Protein AF-A0A973AU97-F1 (afdb_monomer)

pLDDT: mean 89.9, std 16.76, range [34.09, 98.81]

Foldseek 3Di:
DDDDDDDDDDDDPDDDPDDPDPDDCQQVFQWWFWQFDPRDIGGPVVPQDDLQPGFWGFKAKFWAFLCQFDCVQQNPVVSVDQLSSCVRAVCQLQVLDPQSVQWWWKDQVGHIMTMAGAPDIDGADRPCSVVQQLLSLLLNLLALGDNPARRRRHIGGDAQTWNSNDVVTDGMHTPDHGDHDYPVSSVVSSVCSVFALLQSLCCSGAVGQKHPPDSPPNHAMWGDDDRQWIAGPPPGIDGSSVSSCNGGDPVSVVVVVVVPPD

Sequence (262 aa):
MPGAAETRGGGDQRLQVGNVETGGQRGANDERESLVNDRRRGTKYEITPKVDEVASIHAFMNDFDCKALDPSVVGKACVESAEAFYTQHVRLWLDRDPVLAKSEVRDTGGGLHTILRLDEPILVAAGEARIWDDIARGICNALPGDPNLNGLIALTRPVGAMNTKYDPPREVRLLRPGEPVTRAEILDLSRQVAEQPARLWMRLFFGGERAEPCPFCGGESLGVAGYWQVRCYKCGRVNAASLVYRFYSPQFLDECKEGRHG

Mean predicted aligned error: 6.71 Å

Radius of gyration: 21.83 Å; Cα contacts (8 Å, |Δi|>4): 485; chains: 1; bounding box: 51×82×49 Å

Solvent-accessible surface area (backbone atoms only — not comparable to full-atom values): 14468 Å² total; per-residue (Å²): 138,84,84,84,86,85,85,86,84,80,85,82,82,75,79,77,80,74,80,79,70,79,84,65,68,68,50,67,78,27,54,26,29,34,32,32,61,88,45,47,70,38,34,64,87,80,53,61,67,56,66,90,68,45,48,26,39,40,44,48,64,32,46,31,52,24,79,42,39,19,43,92,66,69,32,60,63,23,48,76,28,41,67,49,30,34,71,77,45,51,51,58,32,24,67,58,34,87,67,51,50,25,27,21,29,30,34,52,65,62,14,37,38,40,33,44,36,40,71,62,63,48,72,44,55,94,89,38,38,64,62,49,26,53,44,33,42,39,52,25,63,67,50,79,30,49,88,80,56,60,40,60,64,42,68,46,65,47,74,72,36,55,33,43,84,42,90,75,58,27,58,18,41,78,77,36,83,54,41,71,39,52,72,65,55,54,52,48,54,28,43,38,49,68,71,31,36,17,50,49,48,30,22,32,76,58,73,32,58,53,34,78,51,15,94,85,77,71,48,55,48,26,29,61,68,50,52,60,24,27,36,24,86,76,80,38,79,42,58,31,67,54,73,44,53,59,46,39,23,72,68,48,56,50,56,62,58,65,66,74,78,117

Structure (mmCIF, N/CA/C/O backbone):
data_AF-A0A973AU97-F1
#
_entry.id   AF-A0A973AU97-F1
#
loop_
_atom_site.group_PDB
_atom_site.id
_atom_site.type_symbol
_atom_site.label_atom_id
_atom_site.label_alt_id
_atom_site.label_comp_id
_atom_site.label_asym_id
_atom_site.label_entity_id
_atom_site.label_seq_id
_atom_site.pdbx_PDB_ins_code
_atom_site.Cartn_x
_atom_site.Cartn_y
_atom_site.Cartn_z
_atom_site.occupancy
_atom_site.B_iso_or_equiv
_atom_site.auth_seq_id
_atom_site.auth_comp_id
_atom_site.auth_asym_id
_atom_site.auth_atom_id
_atom_site.pdbx_PDB_model_num
ATOM 1 N N . MET A 1 1 ? -18.515 67.487 -13.398 1.00 45.69 1 MET A N 1
ATOM 2 C CA . MET A 1 1 ? -18.163 66.711 -12.190 1.00 45.69 1 MET A CA 1
ATOM 3 C C . MET A 1 1 ? -17.459 65.432 -12.636 1.00 45.69 1 MET A C 1
ATOM 5 O O . MET A 1 1 ? -18.148 64.470 -12.948 1.00 45.69 1 MET A O 1
ATOM 9 N N . PRO A 1 2 ? -16.124 65.435 -12.786 1.00 46.41 2 PRO A N 1
ATOM 10 C CA . PRO A 1 2 ? -15.352 64.231 -13.070 1.00 46.41 2 PRO A CA 1
ATOM 11 C C . PRO A 1 2 ? -14.887 63.593 -11.750 1.00 46.41 2 PRO A C 1
ATOM 13 O O . PRO A 1 2 ? -14.271 64.261 -10.923 1.00 46.41 2 PRO A O 1
ATOM 16 N N . GLY A 1 3 ? -15.223 62.320 -11.540 1.00 44.78 3 GLY A N 1
ATOM 17 C CA . GLY A 1 3 ? -14.754 61.523 -10.405 1.00 44.78 3 GLY A CA 1
ATOM 18 C C . GLY A 1 3 ? -13.460 60.798 -10.764 1.00 44.78 3 GLY A C 1
ATOM 19 O O . GLY A 1 3 ? -13.419 60.069 -11.752 1.00 44.78 3 GLY A O 1
ATOM 20 N N . ALA A 1 4 ? -12.412 61.040 -9.980 1.00 49.28 4 ALA A N 1
ATOM 21 C CA . ALA A 1 4 ? -11.101 60.422 -10.113 1.00 49.28 4 ALA A CA 1
ATOM 22 C C . ALA A 1 4 ? -11.107 58.970 -9.607 1.00 49.28 4 ALA A C 1
ATOM 24 O O . ALA A 1 4 ? -11.725 58.657 -8.590 1.00 49.28 4 ALA A O 1
ATOM 25 N N . ALA A 1 5 ? -10.392 58.102 -10.322 1.00 52.62 5 ALA A N 1
ATOM 26 C CA . ALA A 1 5 ? -10.096 56.732 -9.930 1.00 52.62 5 ALA A CA 1
ATOM 27 C C . ALA A 1 5 ? -8.786 56.698 -9.124 1.00 52.62 5 ALA A C 1
ATOM 29 O O . ALA A 1 5 ? -7.753 57.151 -9.614 1.00 52.62 5 ALA A O 1
ATOM 30 N N . GLU A 1 6 ? -8.821 56.142 -7.912 1.00 53.12 6 GLU A N 1
ATOM 31 C CA . GLU A 1 6 ? -7.624 55.829 -7.126 1.00 53.12 6 GLU A CA 1
ATOM 32 C C . GLU A 1 6 ? -7.292 54.337 -7.242 1.00 53.12 6 GLU A C 1
ATOM 34 O O . GLU A 1 6 ? -8.013 53.466 -6.756 1.00 53.12 6 GLU A O 1
ATOM 39 N N . THR A 1 7 ? -6.161 54.044 -7.878 1.00 52.03 7 THR A N 1
ATOM 40 C CA . THR A 1 7 ? -5.498 52.738 -7.884 1.00 52.03 7 THR A CA 1
ATOM 41 C C . THR A 1 7 ? -4.608 52.598 -6.649 1.00 52.03 7 THR A C 1
ATOM 43 O O . THR A 1 7 ? -3.663 53.369 -6.483 1.00 52.03 7 THR A O 1
ATOM 46 N N . ARG A 1 8 ? -4.852 51.585 -5.809 1.00 47.56 8 ARG A N 1
ATOM 47 C CA . ARG A 1 8 ? -3.928 51.161 -4.743 1.00 47.56 8 ARG A CA 1
ATOM 48 C C . ARG A 1 8 ? -3.248 49.854 -5.143 1.00 47.56 8 ARG A C 1
ATOM 50 O O . ARG A 1 8 ? -3.852 48.792 -5.059 1.00 47.56 8 ARG A O 1
ATOM 57 N N . GLY A 1 9 ? -1.992 49.954 -5.573 1.00 41.91 9 GLY A N 1
ATOM 58 C CA . GLY A 1 9 ? -1.069 48.830 -5.717 1.00 41.91 9 GLY A CA 1
ATOM 59 C C . GLY A 1 9 ? 0.006 48.922 -4.639 1.00 41.91 9 GLY A C 1
ATOM 60 O O . GLY A 1 9 ? 0.862 49.797 -4.704 1.00 41.91 9 GLY A O 1
ATOM 61 N N . GLY A 1 10 ? -0.060 48.046 -3.638 1.00 36.47 10 GLY A N 1
ATOM 62 C CA . GLY A 1 10 ? 0.984 47.860 -2.631 1.00 36.47 10 GLY A CA 1
ATOM 63 C C . GLY A 1 10 ? 1.478 46.422 -2.703 1.00 36.47 10 GLY A C 1
ATOM 64 O O . GLY A 1 10 ? 0.838 45.530 -2.157 1.00 36.47 10 GLY A O 1
ATOM 65 N N . GLY A 1 11 ? 2.565 46.197 -3.442 1.00 35.81 11 GLY A N 1
ATOM 66 C CA . GLY A 1 11 ? 3.242 44.905 -3.520 1.00 35.81 11 GLY A CA 1
ATOM 67 C C . GLY A 1 11 ? 4.154 44.715 -2.313 1.00 35.81 11 GLY A C 1
ATOM 68 O O . GLY A 1 11 ? 5.188 45.370 -2.215 1.00 35.81 11 GLY A O 1
ATOM 69 N N . ASP A 1 12 ? 3.760 43.826 -1.406 1.00 40.75 12 ASP A N 1
ATOM 70 C CA . ASP A 1 12 ? 4.567 43.387 -0.269 1.00 40.75 12 ASP A CA 1
ATOM 71 C C . ASP A 1 12 ? 5.559 42.312 -0.753 1.00 40.75 12 ASP A C 1
ATOM 73 O O . ASP A 1 12 ? 5.227 41.131 -0.878 1.00 40.75 12 ASP A O 1
ATOM 77 N N . GLN A 1 13 ? 6.773 42.733 -1.126 1.00 42.4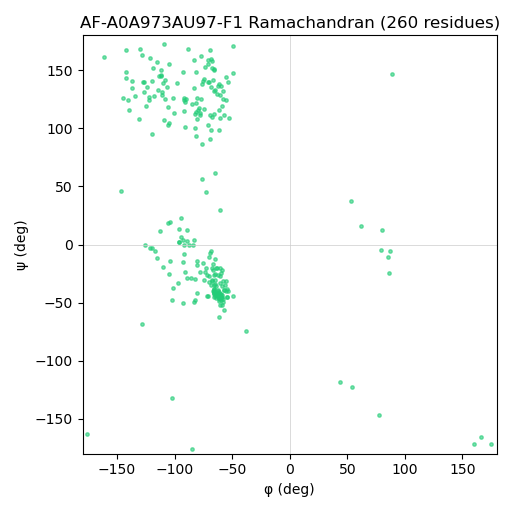7 13 GLN A N 1
ATOM 78 C CA . GLN A 1 13 ? 7.872 41.824 -1.464 1.00 42.47 13 GLN A CA 1
ATOM 79 C C . GLN A 1 13 ? 8.464 41.242 -0.177 1.00 42.47 13 GLN A C 1
ATOM 81 O O . GLN A 1 13 ? 9.455 41.736 0.361 1.00 42.47 13 GLN A O 1
ATOM 86 N N . ARG A 1 14 ? 7.872 40.148 0.308 1.00 41.72 14 ARG A N 1
ATOM 87 C CA . ARG A 1 14 ? 8.531 39.289 1.293 1.00 41.72 14 ARG A CA 1
ATOM 88 C C . ARG A 1 14 ? 9.702 38.564 0.637 1.00 41.72 14 ARG A C 1
ATOM 90 O O . ARG A 1 14 ? 9.519 37.677 -0.192 1.00 41.72 14 ARG A O 1
ATOM 97 N N . LEU A 1 15 ? 10.905 38.948 1.055 1.00 37.75 15 LEU A N 1
ATOM 98 C CA . LEU A 1 15 ? 12.154 38.231 0.825 1.00 37.75 15 LEU A CA 1
ATOM 99 C C . LEU A 1 15 ? 12.000 36.774 1.288 1.00 37.75 15 LEU A C 1
ATOM 101 O O . LEU A 1 15 ? 11.916 36.499 2.485 1.00 37.75 15 LEU A O 1
ATOM 105 N N . GLN A 1 16 ? 11.955 35.840 0.334 1.00 38.34 16 GLN A N 1
ATOM 106 C CA . GLN A 1 16 ? 12.119 34.419 0.617 1.00 38.34 16 GLN A CA 1
ATOM 107 C C . GLN A 1 16 ? 13.559 34.197 1.078 1.00 38.34 16 GLN A C 1
ATOM 109 O O . GLN A 1 16 ? 14.509 34.312 0.303 1.00 38.34 16 GLN A O 1
ATOM 114 N N . VAL A 1 17 ? 13.715 33.903 2.365 1.00 38.94 17 VAL A N 1
ATOM 115 C CA . VAL A 1 17 ? 14.970 33.418 2.932 1.00 38.94 17 VAL A CA 1
ATOM 116 C C . VAL A 1 17 ? 15.178 32.014 2.372 1.00 38.94 17 VAL A C 1
ATOM 118 O O . VAL A 1 17 ? 14.553 31.056 2.821 1.00 38.94 17 VAL A O 1
ATOM 121 N N . GLY A 1 18 ? 15.996 31.910 1.327 1.00 37.12 18 GLY A N 1
ATOM 122 C CA . GLY A 1 18 ? 16.410 30.632 0.769 1.00 37.12 18 GLY A CA 1
ATOM 123 C C . GLY A 1 18 ? 17.179 29.845 1.822 1.00 37.12 18 GLY A C 1
ATOM 124 O O . GLY A 1 18 ? 18.250 30.268 2.258 1.00 37.12 18 GLY A O 1
ATOM 125 N N . ASN A 1 19 ? 16.633 28.701 2.232 1.00 40.41 19 ASN A N 1
ATOM 126 C CA . ASN A 1 19 ? 17.406 27.687 2.929 1.00 40.41 19 ASN A CA 1
ATOM 127 C C . ASN A 1 19 ? 18.521 27.238 1.982 1.00 40.41 19 ASN A C 1
ATOM 129 O O . ASN A 1 19 ? 18.269 26.591 0.969 1.00 40.41 19 ASN A O 1
ATOM 133 N N . VAL A 1 20 ? 19.756 27.620 2.300 1.00 40.00 20 VAL A N 1
ATOM 134 C CA . VAL A 1 20 ? 20.950 27.069 1.667 1.00 40.00 20 VAL A CA 1
ATOM 135 C C . VAL A 1 20 ? 21.060 25.629 2.155 1.00 40.00 20 VAL A C 1
ATOM 137 O O . VAL A 1 20 ? 21.617 25.361 3.218 1.00 40.00 20 VAL A O 1
ATOM 140 N N . GLU A 1 21 ? 20.458 24.705 1.408 1.00 44.31 21 GLU A N 1
ATOM 141 C CA . GLU A 1 21 ? 20.723 23.280 1.553 1.00 44.31 21 GLU A CA 1
ATOM 142 C C . GLU A 1 21 ? 22.227 23.083 1.355 1.00 44.31 21 GLU A C 1
ATOM 144 O O . GLU A 1 21 ? 22.777 23.307 0.275 1.00 44.31 21 GLU A O 1
ATOM 149 N N . THR A 1 22 ? 22.928 22.718 2.424 1.00 47.09 22 THR A N 1
ATOM 150 C CA . THR A 1 22 ? 24.305 22.253 2.340 1.00 47.09 22 THR A CA 1
ATOM 151 C C . THR A 1 22 ? 24.291 20.987 1.487 1.00 47.09 22 THR A C 1
ATOM 153 O O . THR A 1 22 ? 23.908 19.918 1.954 1.00 47.09 22 THR A O 1
ATOM 156 N N . GLY A 1 23 ? 24.630 21.151 0.202 1.00 45.09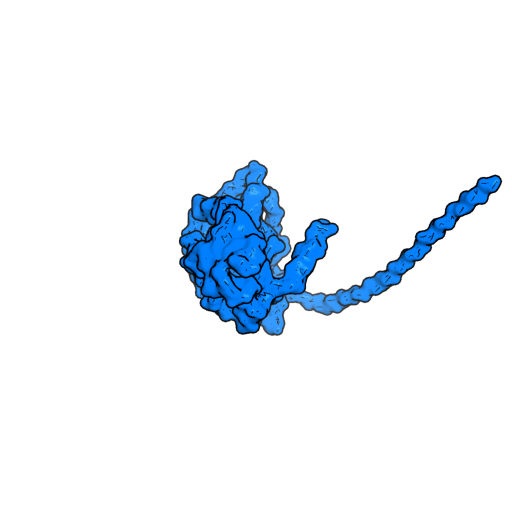 23 GLY A N 1
ATOM 157 C CA . GLY A 1 23 ? 24.508 20.179 -0.888 1.00 45.09 23 GLY A CA 1
ATOM 158 C C . GLY A 1 23 ? 25.377 18.931 -0.737 1.00 45.09 23 GLY A C 1
ATOM 159 O O . GLY A 1 23 ? 26.240 18.651 -1.565 1.00 45.09 23 GLY A O 1
ATOM 160 N N . GLY A 1 24 ? 25.150 18.167 0.326 1.00 49.84 24 GLY A N 1
ATOM 161 C CA . GLY A 1 24 ? 25.549 16.776 0.408 1.00 49.84 24 GLY A CA 1
ATOM 162 C C . GLY A 1 24 ? 24.664 15.951 -0.520 1.00 49.84 24 GLY A C 1
ATOM 163 O O . GLY A 1 24 ? 23.457 16.160 -0.585 1.00 49.84 24 GLY A O 1
ATOM 164 N N . GLN A 1 25 ? 25.273 14.991 -1.209 1.00 62.19 25 GLN A N 1
ATOM 165 C CA . GLN A 1 25 ? 24.700 14.033 -2.166 1.00 62.19 25 GLN A CA 1
ATOM 166 C C . GLN A 1 25 ? 23.603 13.097 -1.587 1.00 62.19 25 GLN A C 1
ATOM 168 O O . GLN A 1 25 ? 23.474 11.951 -2.020 1.00 62.19 25 GLN A O 1
ATOM 173 N N . ARG A 1 26 ? 22.825 13.521 -0.580 1.00 63.53 26 ARG A N 1
ATOM 174 C CA . ARG A 1 26 ? 21.791 12.703 0.068 1.00 63.53 26 ARG A CA 1
ATOM 175 C C . ARG A 1 26 ? 20.769 12.252 -0.976 1.00 63.53 26 ARG A C 1
ATOM 177 O O . ARG A 1 26 ? 20.134 13.067 -1.636 1.00 63.53 26 ARG A O 1
ATOM 184 N N . GLY A 1 27 ? 20.638 10.937 -1.142 1.00 66.56 27 GLY A N 1
ATOM 185 C CA . GLY A 1 27 ? 19.757 10.325 -2.135 1.00 66.56 27 GLY A CA 1
ATOM 186 C C . GLY A 1 27 ? 20.291 10.285 -3.573 1.00 66.56 27 GLY A C 1
ATOM 187 O O . GLY A 1 27 ? 19.639 9.664 -4.409 1.00 66.56 27 GLY A O 1
ATOM 188 N N . ALA A 1 28 ? 21.452 10.877 -3.886 1.00 69.94 28 ALA A N 1
ATOM 189 C CA . ALA A 1 28 ? 22.016 10.840 -5.243 1.00 69.94 28 ALA A CA 1
ATOM 190 C C . ALA A 1 28 ? 22.469 9.426 -5.648 1.00 69.94 28 ALA A C 1
ATOM 192 O O . ALA A 1 28 ? 22.353 9.056 -6.810 1.00 69.94 28 ALA A O 1
ATOM 193 N N . ASN A 1 29 ? 22.901 8.624 -4.671 1.00 78.81 29 ASN A N 1
ATOM 194 C CA . ASN A 1 29 ? 23.349 7.242 -4.864 1.00 78.81 29 ASN A CA 1
ATOM 195 C C . ASN A 1 29 ? 22.316 6.213 -4.362 1.00 78.81 29 ASN A C 1
ATOM 197 O O . ASN A 1 29 ? 22.669 5.071 -4.081 1.00 78.81 29 ASN A O 1
ATOM 201 N N . ASP A 1 30 ? 21.047 6.612 -4.190 1.00 87.12 30 ASP A N 1
ATOM 202 C CA . ASP A 1 30 ? 19.991 5.688 -3.767 1.00 87.12 30 ASP A CA 1
ATOM 203 C C . ASP A 1 30 ? 19.655 4.727 -4.912 1.00 87.12 30 ASP A C 1
ATOM 205 O O . ASP A 1 30 ? 18.922 5.087 -5.838 1.00 87.12 30 ASP A O 1
ATOM 209 N N . GLU A 1 31 ? 20.143 3.492 -4.815 1.00 94.44 31 GLU A N 1
ATOM 210 C CA . GLU A 1 31 ? 19.761 2.420 -5.728 1.00 94.44 31 GLU A CA 1
ATOM 211 C C . GLU A 1 31 ? 18.261 2.111 -5.599 1.00 94.44 31 GLU A C 1
ATOM 213 O O . GLU A 1 31 ? 17.706 1.920 -4.508 1.00 94.44 31 GLU A O 1
ATOM 218 N N . ARG A 1 32 ? 17.592 2.076 -6.746 1.00 95.94 32 ARG A N 1
ATOM 219 C CA . ARG A 1 32 ? 16.176 1.772 -6.918 1.00 95.94 32 ARG A CA 1
ATOM 220 C C . ARG A 1 32 ? 16.002 0.577 -7.826 1.00 95.94 32 ARG A C 1
ATOM 222 O O . ARG A 1 32 ? 16.884 0.230 -8.597 1.00 95.94 32 ARG A O 1
ATOM 229 N N . GLU A 1 33 ? 14.829 -0.020 -7.737 1.00 96.44 33 GLU A N 1
ATOM 230 C CA . GLU A 1 33 ? 14.344 -1.070 -8.616 1.00 96.44 33 GLU A CA 1
ATOM 231 C C . GLU A 1 33 ? 13.028 -0.596 -9.236 1.00 96.44 33 GLU A C 1
ATOM 233 O O . GLU A 1 33 ? 12.104 -0.192 -8.520 1.00 96.44 33 GLU A O 1
ATOM 238 N N . SER A 1 34 ? 12.961 -0.639 -10.566 1.00 96.50 34 SER A N 1
ATOM 239 C CA . SER A 1 34 ? 11.730 -0.395 -11.309 1.00 96.50 34 SER A CA 1
ATOM 240 C C . SER A 1 34 ? 10.804 -1.606 -11.234 1.00 96.50 34 SER A C 1
ATOM 242 O O . SER A 1 34 ? 11.241 -2.754 -11.343 1.00 96.50 34 SER A O 1
ATOM 244 N N . LEU A 1 35 ? 9.509 -1.351 -11.049 1.00 96.69 35 LEU A N 1
ATOM 245 C CA . LEU A 1 35 ? 8.462 -2.379 -11.043 1.00 96.69 35 LEU A CA 1
ATOM 246 C C . LEU A 1 35 ? 7.791 -2.550 -12.417 1.00 96.69 35 LEU A C 1
ATOM 248 O O . LEU A 1 35 ? 6.840 -3.319 -12.552 1.00 96.69 35 LEU A O 1
ATOM 252 N N . VAL A 1 36 ? 8.312 -1.866 -13.436 1.00 96.56 36 VAL A N 1
ATOM 253 C CA . VAL A 1 36 ? 7.810 -1.853 -14.813 1.00 96.56 36 VAL A CA 1
ATOM 254 C C . VAL A 1 36 ? 8.933 -2.128 -15.816 1.00 96.56 36 VAL A C 1
ATOM 256 O O . VAL A 1 36 ? 10.119 -2.101 -15.467 1.00 96.56 36 VAL A O 1
ATOM 259 N N . ASN A 1 37 ? 8.557 -2.371 -17.070 1.00 95.50 37 ASN A N 1
ATOM 260 C CA . ASN A 1 37 ? 9.450 -2.582 -18.207 1.00 95.50 37 ASN A CA 1
ATOM 261 C C . ASN A 1 37 ? 10.472 -3.695 -17.933 1.00 95.50 37 ASN A C 1
ATOM 263 O O . ASN A 1 37 ? 10.110 -4.816 -17.619 1.00 95.50 37 ASN A O 1
ATOM 267 N N . ASP A 1 38 ? 11.764 -3.421 -18.028 1.00 94.06 38 ASP A N 1
ATOM 268 C CA . ASP A 1 38 ? 12.825 -4.412 -17.844 1.00 94.06 38 ASP A CA 1
ATOM 269 C C . ASP A 1 38 ? 13.302 -4.547 -16.388 1.00 94.06 38 ASP A C 1
ATOM 271 O O . ASP A 1 38 ? 14.313 -5.200 -16.127 1.00 94.06 38 ASP A O 1
ATOM 275 N N . ARG A 1 39 ? 12.570 -3.968 -15.421 1.00 95.38 39 ARG A N 1
ATOM 276 C CA . ARG A 1 39 ? 12.904 -3.985 -13.983 1.00 95.38 39 ARG A CA 1
ATOM 277 C C . ARG A 1 39 ? 14.325 -3.492 -13.695 1.00 95.38 39 ARG A C 1
ATOM 279 O O . ARG A 1 39 ? 15.018 -4.028 -12.826 1.00 95.38 39 ARG A O 1
ATOM 286 N N . ARG A 1 40 ? 14.770 -2.475 -14.441 1.00 95.19 40 ARG A N 1
ATOM 287 C CA . ARG A 1 40 ? 16.083 -1.846 -14.250 1.00 95.19 40 ARG A CA 1
ATOM 288 C C . ARG A 1 40 ? 16.336 -1.478 -12.797 1.00 95.19 40 ARG A C 1
ATOM 290 O O . ARG A 1 40 ? 15.423 -1.085 -12.065 1.00 95.19 40 ARG A O 1
ATOM 297 N N . ARG A 1 41 ? 17.612 -1.552 -12.428 1.00 96.38 41 ARG A N 1
ATOM 298 C CA . ARG A 1 41 ? 18.142 -0.991 -11.191 1.00 96.38 41 ARG A CA 1
ATOM 299 C C . ARG A 1 41 ? 19.092 0.150 -11.497 1.00 96.38 41 ARG A C 1
ATOM 301 O O . ARG A 1 41 ? 19.776 0.127 -12.515 1.00 96.38 41 ARG A O 1
ATOM 308 N N . GLY A 1 42 ? 19.085 1.150 -10.633 1.00 94.81 42 GLY A N 1
ATOM 309 C CA . GLY A 1 42 ? 19.850 2.379 -10.804 1.00 94.81 42 GLY A CA 1
ATOM 310 C C . GLY A 1 42 ? 19.278 3.488 -9.939 1.00 94.81 42 GLY A C 1
ATOM 311 O O . GLY A 1 42 ? 18.393 3.253 -9.115 1.00 94.81 42 GLY A O 1
ATOM 312 N N . THR A 1 43 ? 19.765 4.706 -10.107 1.00 93.44 43 THR A N 1
ATOM 313 C CA . THR A 1 43 ? 19.196 5.858 -9.406 1.00 93.44 43 THR A CA 1
ATOM 314 C C . THR A 1 43 ? 17.794 6.168 -9.932 1.00 93.44 43 THR A C 1
ATOM 316 O O . THR A 1 43 ? 17.432 5.815 -11.057 1.00 93.44 43 THR A O 1
ATOM 319 N N . LYS A 1 44 ? 16.989 6.891 -9.141 1.00 91.81 44 LYS A N 1
ATOM 320 C CA . LYS A 1 44 ? 15.640 7.325 -9.552 1.00 91.81 44 LYS A CA 1
ATOM 321 C C . LYS A 1 44 ? 15.641 7.983 -10.941 1.00 91.81 44 LYS A C 1
ATOM 323 O O . LYS A 1 44 ? 14.762 7.691 -11.746 1.00 91.81 44 LYS A O 1
ATOM 328 N N . TYR A 1 45 ? 16.602 8.860 -11.221 1.00 90.56 45 TYR A N 1
ATOM 329 C CA . TYR A 1 45 ? 16.637 9.640 -12.462 1.00 90.56 45 TYR A CA 1
ATOM 330 C C . TYR A 1 45 ? 16.999 8.808 -13.694 1.00 90.56 45 TYR A C 1
ATOM 332 O O . TYR A 1 45 ? 16.589 9.151 -14.796 1.00 90.56 45 TYR A O 1
ATOM 340 N N . GLU A 1 46 ? 17.732 7.711 -13.511 1.00 93.56 46 GLU A N 1
ATOM 341 C CA . GLU A 1 46 ? 18.167 6.845 -14.610 1.00 93.56 46 GLU A CA 1
ATOM 342 C C . GLU A 1 46 ? 17.085 5.856 -15.045 1.00 93.56 46 GLU A C 1
ATOM 344 O O . GLU A 1 46 ? 17.065 5.440 -16.203 1.00 93.56 46 GLU A O 1
ATOM 349 N N . ILE A 1 47 ? 16.207 5.451 -14.120 1.00 94.81 47 ILE A N 1
ATOM 350 C CA . ILE A 1 47 ? 15.315 4.304 -14.343 1.00 94.81 47 ILE A CA 1
ATOM 351 C C . ILE A 1 47 ? 13.823 4.635 -14.337 1.00 94.81 47 ILE A C 1
ATOM 353 O O . ILE A 1 47 ? 13.031 3.729 -14.580 1.00 94.81 47 ILE A O 1
ATOM 357 N N . THR A 1 48 ? 13.414 5.872 -14.031 1.00 93.81 48 THR A N 1
ATOM 358 C CA . THR A 1 48 ? 11.986 6.246 -14.031 1.00 93.81 48 THR A CA 1
ATOM 359 C C . THR A 1 48 ? 11.507 6.460 -15.471 1.00 93.81 48 THR A C 1
ATOM 361 O O . THR A 1 48 ? 11.927 7.445 -16.083 1.00 93.81 48 THR A O 1
ATOM 364 N N . PRO A 1 49 ? 10.627 5.606 -16.027 1.00 92.69 49 PRO A N 1
ATOM 365 C CA . PRO A 1 49 ? 10.006 5.889 -17.316 1.00 92.69 49 PRO A CA 1
ATOM 366 C C . PRO A 1 49 ? 8.895 6.933 -17.155 1.00 92.69 49 PRO A C 1
ATOM 368 O O . PRO A 1 49 ? 8.365 7.137 -16.057 1.00 92.69 49 PRO A O 1
ATOM 371 N N . LYS A 1 50 ? 8.474 7.561 -18.256 1.00 91.56 50 LYS A N 1
ATOM 372 C CA . LYS A 1 50 ? 7.175 8.251 -18.270 1.00 91.56 50 LYS A CA 1
ATOM 373 C C . LYS A 1 50 ? 6.045 7.223 -18.243 1.00 91.56 50 LYS A C 1
ATOM 375 O O . LYS A 1 50 ? 6.219 6.102 -18.710 1.00 91.56 50 LYS A O 1
ATOM 380 N N . VAL A 1 51 ? 4.866 7.617 -17.758 1.00 90.12 51 VAL A N 1
ATOM 381 C CA . VAL A 1 51 ? 3.682 6.734 -17.723 1.00 90.12 51 VAL A CA 1
ATOM 382 C C . VAL A 1 51 ? 3.368 6.167 -19.114 1.00 90.12 51 VAL A C 1
ATOM 384 O O . VAL A 1 51 ? 3.202 4.960 -19.250 1.00 90.12 51 VAL A O 1
ATOM 387 N N . ASP A 1 52 ? 3.394 7.000 -20.158 1.00 91.56 52 ASP A N 1
ATOM 388 C CA . ASP A 1 52 ? 3.121 6.577 -21.544 1.00 91.56 52 ASP A CA 1
ATOM 389 C C . ASP A 1 52 ? 4.224 5.689 -22.159 1.00 91.56 52 ASP A C 1
ATOM 391 O O . ASP A 1 52 ? 4.034 5.114 -23.228 1.00 91.56 52 ASP A O 1
ATOM 395 N N . GLU A 1 53 ? 5.380 5.569 -21.498 1.00 93.12 53 GLU A N 1
ATOM 396 C CA . GLU A 1 53 ? 6.503 4.708 -21.900 1.00 93.12 53 GLU A CA 1
ATOM 397 C C . GLU A 1 53 ? 6.481 3.349 -21.167 1.00 93.12 53 GLU A C 1
ATOM 399 O O . GLU A 1 53 ? 7.384 2.523 -21.341 1.00 93.12 53 GLU A O 1
ATOM 404 N N . VAL A 1 54 ? 5.474 3.096 -20.324 1.00 95.69 54 VAL A N 1
ATOM 405 C CA . VAL A 1 54 ? 5.303 1.802 -19.655 1.00 95.69 54 VAL A CA 1
ATOM 406 C C . VAL A 1 54 ? 4.702 0.791 -20.632 1.00 95.69 54 VAL A C 1
ATOM 408 O O . VAL A 1 54 ? 3.548 0.908 -21.033 1.00 95.69 54 VAL A O 1
ATOM 411 N N . ALA A 1 55 ? 5.489 -0.225 -20.982 1.00 97.19 55 ALA A N 1
ATOM 412 C CA . ALA A 1 55 ? 5.118 -1.316 -21.882 1.00 97.19 55 ALA A CA 1
ATOM 413 C C . ALA A 1 55 ? 4.831 -2.631 -21.139 1.00 97.19 55 ALA A C 1
ATOM 415 O O . ALA A 1 55 ? 4.085 -3.474 -21.640 1.00 97.19 55 ALA A O 1
ATOM 416 N N . SER A 1 56 ? 5.400 -2.821 -19.945 1.00 97.81 56 SER A N 1
ATOM 417 C CA . SER A 1 56 ? 5.094 -3.971 -19.091 1.00 97.81 56 SER A CA 1
ATOM 418 C C . SER A 1 56 ? 5.048 -3.609 -17.610 1.00 97.81 56 SER A C 1
ATOM 420 O O . SER A 1 56 ? 5.777 -2.737 -17.142 1.00 97.81 56 SER A O 1
ATOM 422 N N . ILE A 1 57 ? 4.206 -4.307 -16.853 1.00 98.00 57 ILE A N 1
ATOM 423 C CA . ILE A 1 57 ? 4.043 -4.142 -15.404 1.00 98.00 57 ILE A CA 1
ATOM 424 C C . ILE A 1 57 ? 4.426 -5.457 -14.748 1.00 98.00 57 ILE A C 1
ATOM 426 O O . ILE A 1 57 ? 3.905 -6.501 -15.128 1.00 98.00 57 ILE A O 1
ATOM 430 N N . HIS A 1 58 ? 5.319 -5.415 -13.763 1.00 98.25 58 HIS A N 1
ATOM 431 C CA . HIS A 1 58 ? 5.785 -6.605 -13.047 1.00 98.25 58 HIS A CA 1
ATOM 432 C C . HIS A 1 58 ? 5.286 -6.677 -11.605 1.00 98.25 58 HIS A C 1
ATOM 434 O O . HIS A 1 58 ? 5.334 -7.750 -11.000 1.00 98.25 58 HIS A O 1
ATOM 440 N N . ALA A 1 59 ? 4.862 -5.555 -11.026 1.00 97.88 59 ALA A N 1
ATOM 441 C CA . ALA A 1 59 ? 4.306 -5.528 -9.684 1.00 97.88 59 ALA A CA 1
ATOM 442 C C . ALA A 1 59 ? 3.483 -4.266 -9.418 1.00 97.88 59 ALA A C 1
ATOM 444 O O . ALA A 1 59 ? 3.674 -3.244 -10.073 1.00 97.88 59 ALA A O 1
ATOM 445 N N . PHE A 1 60 ? 2.645 -4.334 -8.386 1.00 97.56 60 PHE A N 1
ATOM 446 C CA . PHE A 1 60 ? 1.989 -3.182 -7.765 1.00 97.56 60 PHE A CA 1
ATOM 447 C C . PHE A 1 60 ? 2.540 -2.984 -6.355 1.00 97.56 60 PHE A C 1
ATOM 449 O O . PHE A 1 60 ? 2.952 -3.955 -5.717 1.00 97.56 60 PHE A O 1
ATOM 456 N N . MET A 1 61 ? 2.568 -1.745 -5.867 1.00 97.31 61 MET A N 1
ATOM 457 C CA . MET A 1 61 ? 3.167 -1.425 -4.574 1.00 97.31 61 MET A CA 1
ATOM 458 C C . MET A 1 61 ? 2.303 -0.457 -3.773 1.00 97.31 61 MET A C 1
ATOM 460 O O . MET A 1 61 ? 1.797 0.508 -4.334 1.00 97.31 61 MET A O 1
ATOM 464 N N . ASN A 1 62 ? 2.214 -0.667 -2.461 1.00 97.19 62 ASN A N 1
ATOM 465 C CA . ASN A 1 62 ? 1.810 0.364 -1.507 1.00 97.19 62 ASN A CA 1
ATOM 466 C C . ASN A 1 62 ? 3.053 0.808 -0.722 1.00 97.19 62 ASN A C 1
ATOM 468 O O . ASN A 1 62 ? 3.839 -0.036 -0.282 1.00 97.19 62 ASN A O 1
ATOM 472 N N . ASP A 1 63 ? 3.225 2.117 -0.550 1.00 97.38 63 ASP A N 1
ATOM 473 C CA . ASP A 1 63 ? 4.303 2.723 0.241 1.00 97.38 63 ASP A CA 1
ATOM 474 C C . ASP A 1 63 ? 3.723 3.241 1.556 1.00 97.38 63 ASP A C 1
ATOM 476 O O . ASP A 1 63 ? 2.836 4.077 1.533 1.00 97.38 63 ASP A O 1
ATOM 480 N N . PHE A 1 64 ? 4.157 2.743 2.703 1.00 97.44 64 PHE A N 1
ATOM 481 C CA . PHE A 1 64 ? 3.709 3.214 4.008 1.00 97.44 64 PHE A CA 1
ATOM 482 C C . PHE A 1 64 ? 4.801 4.070 4.633 1.00 97.44 64 PHE A C 1
ATOM 484 O O . PHE A 1 64 ? 5.771 3.525 5.163 1.00 97.44 64 PHE A O 1
ATOM 491 N N . ASP A 1 65 ? 4.627 5.390 4.645 1.00 95.88 65 ASP A N 1
ATOM 492 C CA . ASP A 1 65 ? 5.507 6.278 5.403 1.00 95.88 65 ASP A CA 1
ATOM 493 C C . ASP A 1 65 ? 5.081 6.304 6.877 1.00 95.88 65 ASP A C 1
ATOM 495 O O . ASP A 1 65 ? 4.013 6.814 7.224 1.00 95.88 65 ASP A O 1
ATOM 499 N N . CYS A 1 66 ? 5.927 5.785 7.772 1.00 96.44 66 CYS A N 1
ATOM 500 C CA . CYS A 1 66 ? 5.646 5.786 9.209 1.00 96.44 66 CYS A CA 1
ATOM 501 C C . CYS A 1 66 ? 5.461 7.203 9.777 1.00 96.44 66 CYS A C 1
ATOM 503 O O . CYS A 1 66 ? 4.774 7.360 10.786 1.00 96.44 66 CYS A O 1
ATOM 505 N N . LYS A 1 67 ? 6.024 8.238 9.136 1.00 95.19 67 LYS A N 1
ATOM 506 C CA . LYS A 1 67 ? 5.841 9.641 9.543 1.00 95.19 67 LYS A CA 1
ATOM 507 C C . LYS A 1 67 ? 4.458 10.190 9.206 1.00 95.19 67 LYS A C 1
ATOM 509 O O . LYS A 1 67 ? 4.017 11.136 9.852 1.00 95.19 67 LYS A O 1
ATOM 514 N N . ALA A 1 68 ? 3.779 9.611 8.218 1.00 96.25 68 ALA A N 1
ATOM 515 C CA . ALA A 1 68 ? 2.429 10.015 7.849 1.00 96.25 68 ALA A CA 1
ATOM 516 C C . ALA A 1 68 ? 1.381 9.515 8.855 1.00 96.25 68 ALA A C 1
ATOM 518 O O . ALA A 1 68 ? 0.259 10.013 8.857 1.00 96.25 68 ALA A O 1
ATOM 519 N N . LEU A 1 69 ? 1.724 8.543 9.707 1.00 97.25 69 LEU A N 1
ATOM 520 C CA . LEU A 1 69 ? 0.779 7.864 10.589 1.00 97.25 69 LEU A CA 1
ATOM 521 C C . LEU A 1 69 ? 0.469 8.654 11.872 1.00 97.25 69 LEU A C 1
ATOM 523 O O . LEU A 1 69 ? 1.328 9.336 12.427 1.00 97.25 69 LEU A O 1
ATOM 527 N N . ASP A 1 70 ? -0.754 8.512 12.387 1.00 97.94 70 ASP A N 1
ATOM 528 C CA . ASP A 1 70 ? -1.166 9.083 13.672 1.00 97.94 70 ASP A CA 1
ATOM 529 C C . ASP A 1 70 ? -0.724 8.178 14.843 1.00 97.94 70 ASP A C 1
ATOM 531 O O . ASP A 1 70 ? -1.274 7.080 15.022 1.00 97.94 70 ASP A O 1
ATOM 535 N N . PRO A 1 71 ? 0.224 8.616 15.698 1.00 97.88 71 PRO A N 1
ATOM 536 C CA . PRO A 1 71 ? 0.700 7.811 16.820 1.00 97.88 71 PRO A CA 1
ATOM 537 C C . PRO A 1 71 ? -0.383 7.519 17.868 1.00 97.88 71 PRO A C 1
ATOM 539 O O . PRO A 1 71 ? -0.229 6.560 18.625 1.00 97.88 71 PRO A O 1
ATOM 542 N N . SER A 1 72 ? -1.472 8.294 17.925 1.00 97.44 72 SER A N 1
ATOM 543 C CA . SER A 1 72 ? -2.614 8.014 18.805 1.00 97.44 72 SER A CA 1
ATOM 544 C C . SER A 1 72 ? -3.457 6.827 18.324 1.00 97.44 72 SER A C 1
ATOM 546 O O . SER A 1 72 ? -4.165 6.213 19.121 1.00 97.44 72 SER A O 1
ATOM 548 N N . VAL A 1 73 ? -3.348 6.472 17.039 1.00 97.00 73 VAL A N 1
ATOM 549 C CA . VAL A 1 73 ? -4.125 5.401 16.404 1.00 97.00 73 VAL A CA 1
ATOM 550 C C . VAL A 1 73 ? -3.286 4.140 16.238 1.00 97.00 73 VAL A C 1
ATOM 552 O O . VAL A 1 73 ? -3.749 3.055 16.591 1.00 97.00 73 VAL A O 1
ATOM 555 N N . VAL A 1 74 ? -2.057 4.260 15.723 1.00 97.56 74 VAL A N 1
ATOM 556 C CA . VAL A 1 74 ? -1.179 3.094 15.496 1.00 97.56 74 VAL A CA 1
ATOM 557 C C . VAL A 1 74 ? -0.243 2.795 16.667 1.00 97.56 74 VAL A C 1
ATOM 559 O O . VAL A 1 74 ? 0.309 1.698 16.732 1.00 97.56 74 VAL A O 1
ATOM 562 N N . GLY A 1 75 ? -0.087 3.735 17.602 1.00 98.19 75 GLY A N 1
ATOM 563 C CA . GLY A 1 75 ? 0.865 3.656 18.708 1.00 98.19 75 GLY A CA 1
ATOM 564 C C . GLY A 1 75 ? 2.241 4.225 18.349 1.00 98.19 75 GLY A C 1
ATOM 565 O O . GLY A 1 75 ? 2.726 4.091 17.226 1.00 98.19 75 GLY A O 1
ATOM 566 N N . LYS A 1 76 ? 2.913 4.832 19.337 1.00 97.81 76 LYS A N 1
ATOM 567 C CA . LYS A 1 76 ? 4.220 5.492 19.158 1.00 97.81 76 LYS A CA 1
ATOM 568 C C . LYS A 1 76 ? 5.306 4.558 18.597 1.00 97.81 76 LYS A C 1
ATOM 570 O O . LYS A 1 76 ? 6.069 4.955 17.726 1.00 97.81 76 LYS A O 1
ATOM 575 N N . ALA A 1 77 ? 5.336 3.299 19.034 1.00 97.69 77 ALA A N 1
ATOM 576 C CA . ALA A 1 77 ? 6.310 2.328 18.534 1.00 97.69 77 ALA A CA 1
ATOM 577 C C . ALA A 1 77 ? 6.192 2.095 17.015 1.00 97.69 77 ALA A C 1
ATOM 579 O O . ALA A 1 77 ? 7.200 1.877 16.351 1.00 97.69 77 ALA A O 1
ATOM 580 N N . CYS A 1 78 ? 4.982 2.174 16.454 1.00 97.31 78 CYS A N 1
ATOM 581 C CA . CYS A 1 78 ? 4.734 1.960 15.028 1.00 97.31 78 CYS A CA 1
ATOM 582 C C . CYS A 1 78 ? 5.191 3.139 14.160 1.00 97.31 78 CYS A C 1
ATOM 584 O O . CYS A 1 78 ? 5.610 2.928 13.026 1.00 97.31 78 CYS A O 1
ATOM 586 N N . VAL A 1 79 ? 5.153 4.370 14.681 1.00 97.00 79 VAL A N 1
ATOM 587 C CA . VAL A 1 79 ? 5.690 5.533 13.950 1.00 97.00 79 VAL A CA 1
ATOM 588 C C . VAL A 1 79 ? 7.222 5.596 14.015 1.00 97.00 79 VAL A C 1
ATOM 590 O O . VAL A 1 79 ? 7.859 6.177 13.142 1.00 97.00 79 VAL A O 1
ATOM 593 N N . GLU A 1 80 ? 7.827 4.973 15.031 1.00 95.88 80 GLU A N 1
ATOM 594 C CA . GLU A 1 80 ? 9.284 4.917 15.221 1.00 95.88 80 GLU A CA 1
ATOM 595 C C . GLU A 1 80 ? 9.937 3.693 14.554 1.00 95.88 80 GLU A C 1
ATOM 597 O O . GLU A 1 80 ? 11.129 3.728 14.243 1.00 95.88 80 GLU A O 1
ATOM 602 N N . SER A 1 81 ? 9.175 2.618 14.321 1.00 96.25 81 SER A N 1
ATOM 603 C CA . SER A 1 81 ? 9.667 1.353 13.771 1.00 96.25 81 SER A CA 1
ATOM 604 C C . SER A 1 81 ? 8.698 0.752 12.752 1.00 96.25 81 SER A C 1
ATOM 606 O O . SER A 1 81 ? 7.603 0.296 13.094 1.00 96.25 81 SER A O 1
ATOM 608 N N . ALA A 1 82 ? 9.154 0.664 11.500 1.00 97.06 82 ALA A N 1
ATOM 609 C CA . ALA A 1 82 ? 8.436 -0.004 10.416 1.00 97.06 82 ALA A CA 1
ATOM 610 C C . ALA A 1 82 ? 8.156 -1.484 10.739 1.00 97.06 82 ALA A C 1
ATOM 612 O O . ALA A 1 82 ? 7.083 -2.000 10.441 1.00 97.06 82 ALA A O 1
ATOM 613 N N . GLU A 1 83 ? 9.082 -2.158 11.422 1.00 97.56 83 GLU A N 1
ATOM 614 C CA . GLU A 1 83 ? 8.921 -3.547 11.862 1.00 97.56 83 GLU A CA 1
ATOM 615 C C . GLU A 1 83 ? 7.816 -3.700 12.923 1.00 97.56 83 GLU A C 1
ATOM 617 O O . GLU A 1 83 ? 7.010 -4.637 12.860 1.00 97.56 83 GLU A O 1
ATOM 622 N N . ALA A 1 84 ? 7.720 -2.752 13.863 1.00 98.12 84 ALA A N 1
ATOM 623 C CA . ALA A 1 84 ? 6.628 -2.719 14.834 1.00 98.12 84 ALA A CA 1
ATOM 624 C C . ALA A 1 84 ? 5.283 -2.468 14.139 1.00 98.12 84 ALA A C 1
ATOM 626 O O . ALA A 1 84 ? 4.314 -3.182 14.409 1.00 98.12 84 ALA A O 1
ATOM 627 N N . PHE A 1 85 ? 5.241 -1.520 13.197 1.00 98.38 85 PHE A N 1
ATOM 628 C CA . PHE A 1 85 ? 4.045 -1.243 12.404 1.00 98.38 85 PHE A CA 1
ATOM 629 C C . PHE A 1 85 ? 3.603 -2.456 11.576 1.00 98.38 85 PHE A C 1
ATOM 631 O O . PHE A 1 85 ? 2.420 -2.806 11.572 1.00 98.38 85 PHE A O 1
ATOM 638 N N . TYR A 1 86 ? 4.548 -3.160 10.948 1.00 98.56 86 TYR A N 1
ATOM 639 C CA . TYR A 1 86 ? 4.269 -4.396 10.224 1.00 98.56 86 TYR A CA 1
ATOM 640 C C . TYR A 1 86 ? 3.645 -5.455 11.134 1.00 98.56 86 TYR A C 1
ATOM 642 O O . TYR A 1 86 ? 2.580 -5.994 10.829 1.00 98.56 86 TYR A O 1
ATOM 650 N N . THR A 1 87 ? 4.288 -5.723 12.269 1.00 98.38 87 THR A N 1
ATOM 651 C CA . THR A 1 87 ? 3.899 -6.802 13.183 1.00 98.38 87 THR A CA 1
ATOM 652 C C . THR A 1 87 ? 2.530 -6.563 13.816 1.00 98.38 87 THR A C 1
ATOM 654 O O . THR A 1 87 ? 1.743 -7.503 13.940 1.00 98.38 87 THR A O 1
ATOM 657 N N . GLN A 1 88 ? 2.250 -5.320 14.218 1.00 98.31 88 GLN A N 1
ATOM 658 C CA . GLN A 1 88 ? 1.039 -4.966 14.963 1.00 98.31 88 GLN A CA 1
ATOM 659 C C . GLN A 1 88 ? -0.162 -4.671 14.060 1.00 98.31 88 GLN A C 1
ATOM 661 O O . GLN A 1 88 ? -1.295 -4.896 14.481 1.00 98.31 88 GLN A O 1
ATOM 666 N N . HIS A 1 89 ? 0.069 -4.186 12.835 1.00 98.31 89 HIS A N 1
ATOM 667 C CA . HIS A 1 89 ? -0.999 -3.696 11.960 1.00 98.31 89 HIS A CA 1
ATOM 668 C C . HIS A 1 89 ? -0.949 -4.318 10.566 1.00 98.31 89 HIS A C 1
ATOM 670 O O . HIS A 1 89 ? -1.828 -5.110 10.225 1.00 98.31 89 HIS A O 1
ATOM 676 N N . VAL A 1 90 ? 0.076 -4.000 9.766 1.00 98.56 90 VAL A N 1
ATOM 677 C CA . VAL A 1 90 ? 0.062 -4.298 8.320 1.00 98.56 90 VAL A CA 1
ATOM 678 C C . VAL A 1 90 ? -0.059 -5.792 8.045 1.00 98.56 90 VAL A C 1
ATOM 680 O O . VAL A 1 90 ? -0.867 -6.178 7.207 1.00 98.56 90 VAL A O 1
ATOM 683 N N . ARG A 1 91 ? 0.652 -6.654 8.783 1.00 98.62 91 ARG A N 1
ATOM 684 C CA . ARG A 1 91 ? 0.549 -8.112 8.616 1.00 98.62 91 ARG A CA 1
ATOM 685 C C . ARG A 1 91 ? -0.895 -8.598 8.741 1.00 98.62 91 ARG A C 1
ATOM 687 O O . ARG A 1 91 ? -1.348 -9.365 7.901 1.00 98.62 91 ARG A O 1
ATOM 694 N N . LEU A 1 92 ? -1.624 -8.112 9.748 1.00 98.31 92 LEU A N 1
ATOM 695 C CA . LEU A 1 92 ? -3.020 -8.491 9.970 1.00 98.31 92 LEU A CA 1
ATOM 696 C C . LEU A 1 92 ? -3.925 -8.003 8.842 1.00 98.31 92 LEU A C 1
ATOM 698 O O . LEU A 1 92 ? -4.841 -8.722 8.460 1.00 98.31 92 LEU A O 1
ATOM 702 N N . TRP A 1 93 ? -3.690 -6.800 8.314 1.00 98.50 93 TRP A N 1
ATOM 703 C CA . TRP A 1 93 ? -4.462 -6.282 7.183 1.00 98.50 93 TRP A CA 1
ATOM 704 C C . TRP A 1 93 ? -4.243 -7.122 5.930 1.00 98.50 93 TRP A C 1
ATOM 706 O O . TRP A 1 93 ? -5.216 -7.508 5.288 1.00 98.50 93 TRP A O 1
ATOM 716 N N . LEU A 1 94 ? -2.984 -7.450 5.624 1.00 98.62 94 LEU A N 1
ATOM 717 C CA . LEU A 1 94 ? -2.631 -8.292 4.483 1.00 98.62 94 LEU A CA 1
ATOM 718 C C . LEU A 1 94 ? -3.246 -9.692 4.618 1.00 98.62 94 LEU A C 1
ATOM 720 O O . LEU A 1 94 ? -3.875 -10.169 3.684 1.00 98.62 94 LEU A O 1
ATOM 724 N N . ASP A 1 95 ? -3.148 -10.317 5.795 1.00 98.62 95 ASP A N 1
ATOM 725 C CA . ASP A 1 95 ? -3.655 -11.677 6.041 1.00 98.62 95 ASP A CA 1
ATOM 726 C C . ASP A 1 95 ? -5.195 -11.794 5.932 1.00 98.62 95 ASP A C 1
ATOM 728 O O . ASP A 1 95 ? -5.733 -12.900 5.879 1.00 98.62 95 ASP A O 1
ATOM 732 N N . ARG A 1 96 ? -5.928 -10.671 5.894 1.00 98.38 96 ARG A N 1
ATOM 733 C CA . ARG A 1 96 ? -7.400 -10.624 5.786 1.00 98.38 96 ARG A CA 1
ATOM 734 C C . ARG A 1 96 ? -7.918 -10.541 4.351 1.00 98.38 96 ARG A C 1
ATOM 736 O O . ARG A 1 96 ? -9.135 -10.497 4.149 1.00 98.38 96 ARG A O 1
ATOM 743 N N . ASP A 1 97 ? -7.029 -10.510 3.366 1.00 98.44 97 ASP A N 1
ATOM 744 C CA . ASP A 1 97 ? -7.391 -10.544 1.956 1.00 98.44 97 ASP A CA 1
ATOM 745 C C . ASP A 1 97 ? -6.502 -11.537 1.189 1.00 98.44 97 ASP A C 1
ATOM 747 O O . ASP A 1 97 ? -5.279 -11.452 1.290 1.00 98.44 97 ASP A O 1
ATOM 751 N N . PRO A 1 98 ? -7.080 -12.484 0.425 1.00 98.31 98 PRO A N 1
ATOM 752 C CA . PRO A 1 98 ? -6.304 -13.531 -0.239 1.00 98.31 98 PRO A CA 1
ATOM 753 C C . PRO A 1 98 ? -5.224 -13.016 -1.197 1.00 98.31 98 PRO A C 1
ATOM 755 O O . PRO A 1 98 ? -4.193 -13.668 -1.349 1.00 98.31 98 PRO A O 1
ATOM 758 N N . VAL A 1 99 ? -5.447 -11.865 -1.840 1.00 98.56 99 VAL A N 1
ATOM 759 C CA . VAL A 1 99 ? -4.488 -11.271 -2.778 1.00 98.56 99 VAL A CA 1
ATOM 760 C C . VAL A 1 99 ? -3.427 -10.500 -2.003 1.00 98.56 99 VAL A C 1
ATOM 762 O O . VAL A 1 99 ? -2.235 -10.703 -2.224 1.00 98.56 99 VAL A O 1
ATOM 765 N N . LEU A 1 100 ? -3.830 -9.665 -1.040 1.00 98.50 100 LEU A N 1
ATOM 766 C CA . LEU A 1 100 ? -2.878 -8.894 -0.234 1.00 98.50 100 LEU A CA 1
ATOM 767 C C . LEU A 1 100 ? -1.976 -9.778 0.637 1.00 98.50 100 LEU A C 1
ATOM 769 O O . LEU A 1 100 ? -0.813 -9.426 0.849 1.00 98.50 100 LEU A O 1
ATOM 773 N N . ALA A 1 101 ? -2.452 -10.944 1.079 1.00 98.69 101 ALA A N 1
ATOM 774 C CA . ALA A 1 101 ? -1.662 -11.920 1.828 1.00 98.69 101 ALA A CA 1
ATOM 775 C C . ALA A 1 101 ? -0.447 -12.444 1.039 1.00 98.69 101 ALA A C 1
ATOM 777 O O . ALA A 1 101 ? 0.517 -12.927 1.633 1.00 98.69 101 ALA A O 1
ATOM 778 N N . LYS A 1 102 ? -0.448 -12.316 -0.289 1.00 98.81 102 LYS A N 1
ATOM 779 C CA . LYS A 1 102 ? 0.676 -12.701 -1.152 1.00 98.81 102 LYS A CA 1
ATOM 780 C C . LYS A 1 102 ? 1.749 -11.614 -1.273 1.00 98.81 102 LYS A C 1
ATOM 782 O O . LYS A 1 102 ? 2.743 -11.809 -1.966 1.00 98.81 102 LYS A O 1
ATOM 787 N N . SER A 1 103 ? 1.580 -10.464 -0.619 1.00 98.69 103 SER A N 1
ATOM 788 C CA . SER A 1 103 ? 2.529 -9.353 -0.741 1.00 98.69 103 SER A CA 1
ATOM 789 C C . SER A 1 103 ? 3.907 -9.705 -0.184 1.00 98.69 103 SER A C 1
ATOM 791 O O . SER A 1 103 ? 4.044 -10.155 0.954 1.00 98.69 103 SER A O 1
ATOM 793 N N . GLU A 1 104 ? 4.944 -9.381 -0.951 1.00 98.81 104 GLU A N 1
ATOM 794 C CA . GLU A 1 104 ? 6.290 -9.199 -0.418 1.00 98.81 104 GLU A CA 1
ATOM 795 C C . GLU A 1 104 ? 6.294 -7.936 0.454 1.00 98.81 104 GLU A C 1
ATOM 797 O O . GLU A 1 104 ? 5.744 -6.912 0.050 1.00 98.81 104 GLU A O 1
ATOM 802 N N . VAL A 1 105 ? 6.905 -7.974 1.638 1.00 98.75 105 VAL A N 1
ATOM 803 C CA . VAL A 1 105 ? 6.974 -6.803 2.528 1.00 98.75 105 VAL A CA 1
ATOM 804 C C . VAL A 1 105 ? 8.421 -6.461 2.829 1.00 98.75 105 VAL A C 1
ATOM 806 O O . VAL A 1 105 ? 9.170 -7.296 3.339 1.00 98.75 105 VAL A O 1
ATOM 809 N N . ARG A 1 106 ? 8.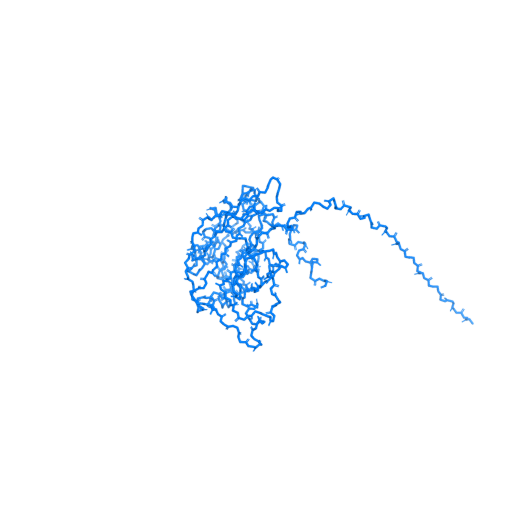801 -5.215 2.539 1.00 98.50 106 ARG A N 1
ATOM 810 C CA . ARG A 1 106 ? 10.135 -4.664 2.800 1.00 98.50 106 ARG A CA 1
ATOM 811 C C . ARG A 1 106 ? 10.058 -3.560 3.845 1.00 98.50 106 ARG A C 1
ATOM 813 O O . ARG A 1 106 ? 9.245 -2.653 3.703 1.00 98.50 106 ARG A O 1
ATOM 820 N N . ASP A 1 107 ? 10.947 -3.598 4.829 1.00 98.44 107 ASP A N 1
ATOM 821 C CA . ASP A 1 107 ? 11.313 -2.428 5.628 1.00 98.44 107 ASP A CA 1
ATOM 822 C C . ASP A 1 107 ? 12.309 -1.603 4.818 1.00 98.44 107 ASP A C 1
ATOM 824 O O . ASP A 1 107 ? 13.406 -2.071 4.511 1.00 98.44 107 ASP A O 1
ATOM 828 N N . THR A 1 108 ? 11.929 -0.386 4.439 1.00 97.00 108 THR A N 1
ATOM 829 C CA . THR A 1 108 ? 12.778 0.492 3.621 1.00 97.00 108 THR A CA 1
ATOM 830 C C . THR A 1 108 ? 13.580 1.488 4.453 1.00 97.00 108 THR A C 1
ATOM 832 O O . THR A 1 108 ? 14.129 2.455 3.918 1.00 97.00 108 THR A O 1
ATOM 835 N N . GLY A 1 109 ? 13.644 1.276 5.768 1.00 93.81 109 GLY A N 1
ATOM 836 C CA . GLY A 1 109 ? 14.328 2.105 6.748 1.00 93.81 109 GLY A CA 1
ATOM 837 C C . GLY A 1 109 ? 13.476 3.260 7.266 1.00 93.81 109 GLY A C 1
ATOM 838 O O . GLY A 1 109 ? 13.724 3.743 8.363 1.00 93.81 109 GLY A O 1
ATOM 839 N N . GLY A 1 110 ? 12.480 3.717 6.512 1.00 92.56 110 GLY A N 1
ATOM 840 C CA . GLY A 1 110 ? 11.585 4.815 6.897 1.00 92.56 110 GLY A CA 1
ATOM 841 C C . GLY A 1 110 ? 10.126 4.433 7.078 1.00 92.56 110 GLY A C 1
ATOM 842 O O . GLY A 1 110 ? 9.331 5.238 7.550 1.00 92.56 110 GLY A O 1
ATOM 843 N N . GLY A 1 111 ? 9.791 3.228 6.643 1.00 97.00 111 GLY A N 1
ATOM 844 C CA . GLY A 1 111 ? 8.450 2.844 6.268 1.00 97.00 111 GLY A CA 1
ATOM 845 C C . GLY A 1 111 ? 8.445 1.436 5.692 1.00 97.00 111 GLY A C 1
ATOM 846 O O . GLY A 1 111 ? 9.461 0.732 5.732 1.00 97.00 111 GLY A O 1
ATOM 847 N N . LEU A 1 112 ? 7.307 1.029 5.143 1.00 98.38 112 LEU A N 1
ATOM 848 C CA . LEU A 1 112 ? 7.123 -0.292 4.553 1.00 98.38 112 LEU A CA 1
ATOM 849 C C . LEU A 1 112 ? 6.769 -0.172 3.082 1.00 98.38 112 LEU A C 1
ATOM 851 O O . LEU A 1 112 ? 5.950 0.656 2.717 1.00 98.38 112 LEU A O 1
ATOM 855 N N . HIS A 1 113 ? 7.308 -1.048 2.246 1.00 98.38 113 HIS A N 1
ATOM 856 C CA . HIS A 1 113 ? 6.750 -1.277 0.917 1.00 98.38 113 HIS 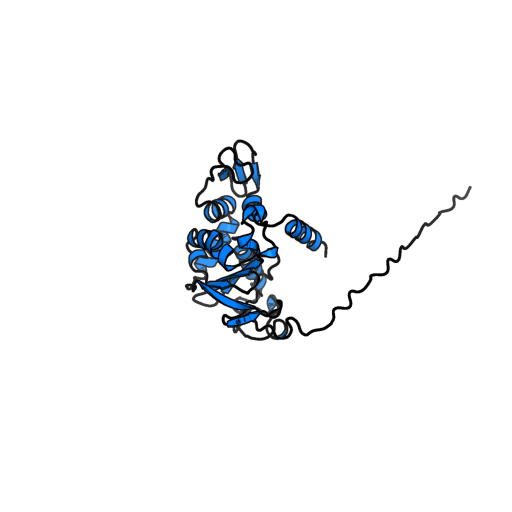A CA 1
ATOM 857 C C . HIS A 1 113 ? 6.083 -2.652 0.906 1.00 98.38 113 HIS A C 1
ATOM 859 O O . HIS A 1 113 ? 6.744 -3.648 1.210 1.00 98.38 113 HIS A O 1
ATOM 865 N N . THR A 1 114 ? 4.804 -2.722 0.539 1.00 98.44 114 THR A N 1
ATOM 866 C CA . THR A 1 114 ? 4.127 -3.993 0.232 1.00 98.44 114 THR A CA 1
ATOM 867 C C . THR A 1 114 ? 4.040 -4.140 -1.275 1.00 98.44 114 THR A C 1
ATOM 869 O O . THR A 1 114 ? 3.563 -3.228 -1.942 1.00 98.44 114 THR A O 1
ATOM 872 N N . ILE A 1 115 ? 4.525 -5.251 -1.823 1.00 98.44 115 ILE A N 1
ATOM 873 C CA . ILE A 1 115 ? 4.703 -5.441 -3.263 1.00 98.44 115 ILE A CA 1
ATOM 874 C C . ILE A 1 115 ? 3.971 -6.712 -3.697 1.00 98.44 115 ILE A C 1
ATOM 876 O O . ILE A 1 115 ? 4.314 -7.814 -3.270 1.00 98.44 115 ILE A O 1
ATOM 880 N N . LEU A 1 116 ? 2.994 -6.563 -4.587 1.00 98.44 116 LEU A N 1
ATOM 881 C CA . LEU A 1 116 ? 2.278 -7.659 -5.236 1.00 98.44 116 LEU A CA 1
ATOM 882 C C . LEU A 1 116 ? 2.995 -8.006 -6.542 1.00 98.44 116 LEU A C 1
ATOM 884 O O . LEU A 1 116 ? 2.865 -7.283 -7.531 1.00 98.44 116 LEU A O 1
ATOM 888 N N . ARG A 1 117 ? 3.797 -9.076 -6.532 1.00 98.38 117 ARG A N 1
ATOM 889 C CA . ARG A 1 117 ? 4.581 -9.532 -7.691 1.00 98.38 117 ARG A CA 1
ATOM 890 C C . ARG A 1 117 ? 3.696 -10.329 -8.641 1.00 98.38 117 ARG A C 1
ATOM 892 O O . ARG A 1 117 ? 3.092 -11.306 -8.220 1.00 98.38 117 ARG A O 1
ATOM 899 N N . LEU A 1 118 ? 3.657 -9.943 -9.910 1.00 98.44 118 LEU A N 1
ATOM 900 C CA . LEU A 1 118 ? 2.904 -10.687 -10.914 1.00 98.44 118 LEU A CA 1
ATOM 901 C C . LEU A 1 118 ? 3.621 -11.990 -11.286 1.00 98.44 118 LEU A C 1
ATOM 903 O O . LEU A 1 118 ? 4.852 -12.016 -11.376 1.00 98.44 118 LEU A O 1
ATOM 907 N N . ASP A 1 119 ? 2.851 -13.052 -11.508 1.00 98.31 119 ASP A N 1
ATOM 908 C CA . ASP A 1 119 ? 3.339 -14.312 -12.077 1.00 98.31 119 ASP A CA 1
ATOM 909 C C . ASP A 1 119 ? 3.842 -14.128 -13.515 1.00 98.31 119 ASP A C 1
ATOM 911 O O . ASP A 1 119 ? 4.933 -14.583 -13.863 1.00 98.31 119 ASP A O 1
ATOM 915 N N . GLU A 1 120 ? 3.094 -13.367 -14.308 1.00 98.12 120 GLU A N 1
ATOM 916 C CA . GLU A 1 120 ? 3.444 -12.927 -15.650 1.00 98.12 120 GLU A CA 1
ATOM 917 C C . GLU A 1 120 ? 3.295 -11.407 -15.772 1.00 98.12 120 GLU A C 1
ATOM 919 O O . GLU A 1 120 ? 2.332 -10.826 -15.263 1.00 98.12 120 GLU A O 1
ATOM 924 N N . PRO A 1 121 ? 4.219 -10.718 -16.466 1.00 98.12 121 PRO A N 1
ATOM 925 C CA . PRO A 1 121 ? 4.078 -9.289 -16.656 1.00 98.12 121 PRO A CA 1
ATOM 926 C C . PRO A 1 121 ? 2.816 -8.955 -17.446 1.00 98.12 121 PRO A C 1
ATOM 928 O O . PRO A 1 121 ? 2.531 -9.543 -18.490 1.00 98.12 121 PRO A O 1
ATOM 931 N N . ILE A 1 122 ? 2.100 -7.930 -16.998 1.00 98.19 122 ILE A N 1
ATOM 932 C CA . ILE A 1 122 ? 1.014 -7.354 -17.783 1.00 98.19 122 ILE A CA 1
ATOM 933 C C . ILE A 1 122 ? 1.645 -6.535 -18.901 1.00 98.19 122 ILE A C 1
ATOM 935 O O . ILE A 1 122 ? 2.324 -5.548 -18.627 1.00 98.19 122 ILE A O 1
ATOM 939 N N . LEU A 1 123 ? 1.408 -6.929 -20.150 1.00 98.06 123 LEU A N 1
ATOM 940 C CA . LEU A 1 123 ? 1.761 -6.125 -21.315 1.00 98.06 123 LEU A CA 1
ATOM 941 C C . LEU A 1 123 ? 0.732 -5.005 -21.482 1.00 98.06 123 LEU A C 1
ATOM 943 O O . LEU A 1 123 ? -0.470 -5.265 -21.547 1.00 98.06 123 LEU A O 1
ATOM 947 N N . VAL A 1 124 ? 1.212 -3.767 -21.535 1.00 97.31 124 VAL A N 1
ATOM 948 C CA . VAL A 1 124 ? 0.381 -2.568 -21.662 1.00 97.31 124 VAL A CA 1
ATOM 949 C C . VAL A 1 124 ? 0.228 -2.247 -23.142 1.00 97.31 124 VAL A C 1
ATOM 951 O O . VAL A 1 124 ? 1.210 -1.934 -23.817 1.00 97.31 124 VAL A O 1
ATOM 954 N N . ALA A 1 125 ? -0.995 -2.338 -23.668 1.00 97.19 125 ALA A N 1
ATOM 955 C CA . ALA A 1 125 ? -1.236 -1.966 -25.054 1.00 97.19 125 ALA A CA 1
ATOM 956 C C . ALA A 1 125 ? -1.142 -0.442 -25.241 1.00 97.19 125 ALA A C 1
ATOM 958 O O . ALA A 1 125 ? -1.304 0.345 -24.303 1.00 97.19 125 ALA A O 1
ATOM 959 N N . ALA A 1 126 ? -0.907 -0.012 -26.483 1.00 94.25 126 ALA A N 1
ATOM 960 C CA . ALA A 1 126 ? -0.885 1.406 -26.823 1.00 94.25 126 ALA A CA 1
ATOM 961 C C . ALA A 1 126 ? -2.204 2.083 -26.400 1.00 94.25 126 ALA A C 1
ATOM 963 O O . ALA A 1 126 ? -3.285 1.655 -26.800 1.00 94.25 126 ALA A O 1
ATOM 964 N N . GLY A 1 127 ? -2.105 3.138 -25.588 1.00 93.56 127 GLY A N 1
ATOM 965 C CA . GLY A 1 127 ? -3.257 3.869 -25.049 1.00 93.56 127 GLY A CA 1
ATOM 966 C C . GLY A 1 127 ? -3.842 3.316 -23.741 1.00 93.56 127 GLY A C 1
ATOM 967 O O . GLY A 1 127 ? -4.702 3.971 -23.157 1.00 93.56 127 GLY A O 1
ATOM 968 N N . GLU A 1 128 ? -3.370 2.173 -23.231 1.00 96.62 128 GLU A N 1
ATOM 969 C CA . GLU A 1 128 ? -3.869 1.589 -21.973 1.00 96.62 128 GLU A CA 1
ATOM 970 C C . GLU A 1 128 ? -3.089 2.025 -20.725 1.00 96.62 128 GLU A C 1
ATOM 972 O O . GLU A 1 128 ? -3.524 1.742 -19.609 1.00 96.6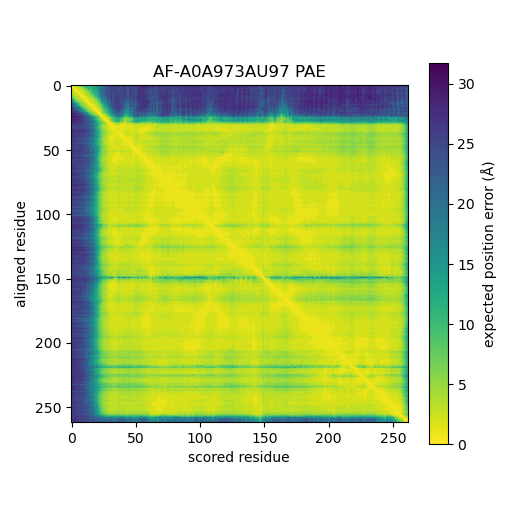2 128 GLU A O 1
ATOM 977 N N . ALA A 1 129 ? -1.962 2.731 -20.874 1.00 93.81 129 ALA A N 1
ATOM 978 C CA . ALA A 1 129 ? -1.106 3.123 -19.748 1.00 93.81 129 ALA A CA 1
ATOM 979 C C . ALA A 1 129 ? -1.878 3.869 -18.648 1.00 93.81 129 ALA A C 1
ATOM 981 O O . ALA A 1 129 ? -1.705 3.594 -17.463 1.00 93.81 129 ALA A O 1
ATOM 982 N N . ARG A 1 130 ? -2.806 4.750 -19.040 1.00 92.88 130 ARG A N 1
ATOM 983 C CA . ARG A 1 130 ? -3.658 5.489 -18.102 1.00 92.88 130 ARG A CA 1
ATOM 984 C C . ARG A 1 130 ? -4.621 4.590 -17.323 1.00 92.88 130 ARG A C 1
ATOM 986 O O . ARG A 1 130 ? -4.797 4.797 -16.131 1.00 92.88 130 ARG A O 1
ATOM 993 N N . ILE A 1 131 ? -5.208 3.582 -17.973 1.00 95.81 131 ILE A N 1
ATOM 994 C CA . ILE A 1 131 ? -6.102 2.620 -17.308 1.00 95.81 131 ILE A CA 1
ATOM 995 C C . ILE A 1 131 ? -5.322 1.860 -16.233 1.00 95.81 131 ILE A C 1
ATOM 997 O O . ILE A 1 131 ? -5.800 1.684 -15.114 1.00 95.81 131 ILE A O 1
ATOM 1001 N N . TRP A 1 132 ? -4.097 1.444 -16.555 1.00 97.06 132 TRP A N 1
ATOM 1002 C CA . TRP A 1 132 ? -3.233 0.763 -15.598 1.00 97.06 132 TRP A CA 1
ATOM 1003 C C . TRP A 1 132 ? -2.722 1.676 -14.483 1.00 97.06 132 TRP A C 1
ATOM 1005 O O . TRP A 1 132 ? -2.584 1.203 -13.356 1.00 97.06 132 TRP A O 1
ATOM 1015 N N . ASP A 1 133 ? -2.504 2.965 -14.750 1.00 95.69 133 ASP A N 1
ATOM 1016 C CA . ASP A 1 133 ? -2.206 3.953 -13.707 1.00 95.69 133 ASP A CA 1
ATOM 1017 C C . ASP A 1 133 ? -3.380 4.115 -12.731 1.00 95.69 133 ASP A C 1
ATOM 1019 O O . ASP A 1 133 ? -3.179 4.068 -11.517 1.00 95.69 133 ASP A O 1
ATOM 1023 N N . ASP A 1 134 ? -4.613 4.203 -13.236 1.00 94.94 134 ASP A N 1
ATOM 1024 C CA . ASP A 1 134 ? -5.818 4.278 -12.403 1.00 94.94 134 ASP A CA 1
ATOM 1025 C C . ASP A 1 134 ? -6.004 3.002 -11.561 1.00 94.94 134 ASP A C 1
ATOM 1027 O O . ASP A 1 134 ? -6.286 3.078 -10.361 1.00 94.94 134 ASP A O 1
ATOM 1031 N N . ILE A 1 135 ? -5.775 1.820 -12.149 1.00 96.69 135 ILE A N 1
ATOM 1032 C CA . ILE A 1 135 ? -5.789 0.537 -11.427 1.00 96.69 135 ILE A CA 1
ATOM 1033 C C . ILE A 1 135 ? -4.714 0.519 -10.336 1.00 96.69 135 ILE A C 1
ATOM 1035 O O . ILE A 1 135 ? -5.012 0.157 -9.194 1.00 96.69 135 ILE A O 1
ATOM 1039 N N . ALA A 1 136 ? -3.485 0.935 -10.660 1.00 96.12 136 ALA A N 1
ATOM 1040 C CA . ALA A 1 136 ? -2.385 0.997 -9.706 1.00 96.12 136 ALA A CA 1
ATOM 1041 C C . ALA A 1 136 ? -2.730 1.915 -8.530 1.00 96.12 136 ALA A C 1
ATOM 1043 O O . ALA A 1 136 ? -2.566 1.514 -7.379 1.00 96.12 136 ALA A O 1
ATOM 1044 N N . ARG A 1 137 ? -3.298 3.098 -8.792 1.00 94.19 137 ARG A N 1
ATOM 1045 C CA . ARG A 1 137 ? -3.785 4.015 -7.749 1.00 94.19 137 ARG A CA 1
ATOM 1046 C C . ARG A 1 137 ? -4.912 3.403 -6.923 1.00 94.19 137 ARG A C 1
ATOM 1048 O O . ARG A 1 137 ? -4.926 3.575 -5.707 1.00 94.19 137 ARG A O 1
ATOM 1055 N N . GLY A 1 138 ? -5.839 2.674 -7.541 1.00 93.62 138 GLY A N 1
ATOM 1056 C CA . GLY A 1 138 ? -6.887 1.943 -6.825 1.00 93.62 138 GLY A CA 1
ATOM 1057 C C . GLY A 1 138 ? -6.304 0.945 -5.821 1.00 93.62 138 GLY A C 1
ATOM 1058 O O . GLY A 1 138 ? -6.680 0.952 -4.652 1.00 93.62 138 GLY A O 1
ATOM 1059 N N . ILE A 1 139 ? -5.316 0.156 -6.249 1.00 94.81 139 ILE A N 1
ATOM 1060 C CA . ILE A 1 139 ? -4.606 -0.806 -5.392 1.00 94.81 139 ILE A CA 1
ATOM 1061 C C . ILE A 1 139 ? -3.805 -0.086 -4.299 1.00 94.81 139 ILE A C 1
ATOM 1063 O O . ILE A 1 139 ? -3.857 -0.493 -3.136 1.00 94.81 139 ILE A O 1
ATOM 1067 N N . CYS A 1 140 ? -3.137 1.026 -4.629 1.00 91.94 140 CYS A N 1
ATOM 1068 C CA . CYS A 1 140 ? -2.423 1.865 -3.659 1.00 91.94 140 CYS A CA 1
ATOM 1069 C C . CYS A 1 140 ? -3.345 2.343 -2.522 1.00 91.94 140 CYS A C 1
ATOM 1071 O O . CYS A 1 140 ? -2.918 2.410 -1.371 1.00 91.94 140 CYS A O 1
ATOM 1073 N N . ASN A 1 141 ? -4.619 2.607 -2.831 1.00 92.00 141 ASN A N 1
ATOM 1074 C CA . ASN A 1 141 ? -5.633 3.070 -1.881 1.00 92.00 141 ASN A CA 1
ATOM 1075 C C . ASN A 1 141 ? -6.383 1.939 -1.147 1.00 92.00 141 ASN A C 1
ATOM 1077 O O . ASN A 1 141 ? -7.247 2.215 -0.312 1.00 92.00 141 ASN A O 1
ATOM 1081 N N . ALA A 1 142 ? -6.076 0.664 -1.413 1.00 95.19 142 ALA A N 1
ATOM 1082 C CA . ALA A 1 142 ? -6.654 -0.448 -0.654 1.00 95.19 142 ALA A CA 1
ATOM 1083 C C .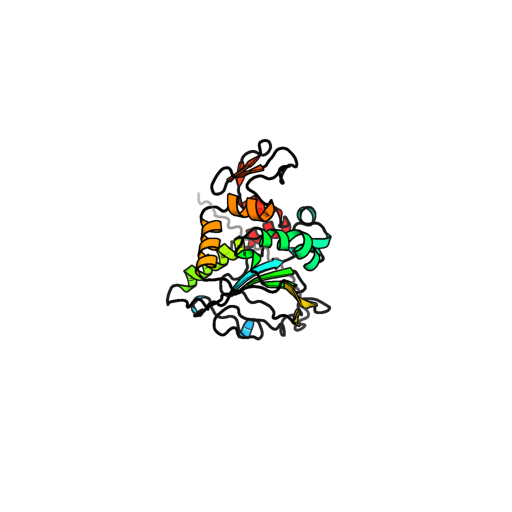 ALA A 1 142 ? -6.190 -0.454 0.818 1.00 95.19 142 ALA A C 1
ATOM 1085 O O . ALA A 1 142 ? -6.903 -0.943 1.694 1.00 95.19 142 ALA A O 1
ATOM 1086 N N . LEU A 1 143 ? -5.016 0.120 1.093 1.00 97.25 143 LEU A N 1
ATOM 1087 C CA . LEU A 1 143 ? -4.365 0.192 2.402 1.00 97.25 143 LEU A CA 1
ATOM 1088 C C . LEU A 1 143 ? -3.965 1.649 2.715 1.00 97.25 143 LEU A C 1
ATOM 1090 O O . LEU A 1 143 ? -3.900 2.457 1.789 1.00 97.25 143 LEU A O 1
ATOM 1094 N N . PRO A 1 144 ? -3.672 2.010 3.982 1.00 95.38 144 PRO A N 1
ATOM 1095 C CA . PRO A 1 144 ? -3.273 3.371 4.355 1.00 95.38 144 PRO A CA 1
ATOM 1096 C C . PRO A 1 144 ? -1.808 3.690 3.977 1.00 95.38 144 PRO A C 1
ATOM 1098 O O . PRO A 1 144 ? -0.999 4.035 4.836 1.00 95.38 144 PRO A O 1
ATOM 1101 N N . GLY A 1 145 ? -1.454 3.534 2.697 1.00 94.19 145 GLY A N 1
ATOM 1102 C CA . GLY A 1 145 ? -0.160 3.944 2.135 1.00 94.19 145 GLY A CA 1
ATOM 1103 C C . GLY A 1 145 ? -0.135 5.419 1.712 1.00 94.19 145 GLY A C 1
ATOM 1104 O O . GLY A 1 145 ? -1.104 6.137 1.915 1.00 94.19 145 GLY A O 1
ATOM 1105 N N . ASP A 1 146 ? 0.948 5.895 1.113 1.00 92.81 146 ASP A N 1
ATOM 1106 C CA . ASP A 1 146 ? 1.078 7.241 0.570 1.00 92.81 146 ASP A CA 1
ATOM 1107 C C . ASP A 1 146 ? 0.109 7.417 -0.618 1.00 92.81 146 ASP A C 1
ATOM 1109 O O . ASP A 1 146 ? 0.304 6.796 -1.670 1.00 92.81 146 ASP A O 1
ATOM 1113 N N . PRO A 1 147 ? -0.939 8.257 -0.495 1.00 88.50 147 PRO A N 1
ATOM 1114 C CA . PRO A 1 147 ? -1.876 8.518 -1.582 1.00 88.50 147 PRO A CA 1
ATOM 1115 C C . PRO A 1 147 ? -1.227 9.259 -2.761 1.00 88.50 147 PRO A C 1
ATOM 1117 O O . PRO A 1 147 ? -1.805 9.279 -3.850 1.00 88.50 147 PRO A O 1
ATOM 1120 N N . ASN A 1 148 ? -0.052 9.866 -2.561 1.00 87.56 148 ASN A N 1
ATOM 1121 C CA . ASN A 1 148 ? 0.700 10.584 -3.587 1.00 87.56 148 ASN A CA 1
ATOM 1122 C C . ASN A 1 148 ? 1.734 9.699 -4.295 1.00 87.56 148 ASN A C 1
ATOM 1124 O O . ASN A 1 148 ? 2.470 10.194 -5.152 1.00 87.56 148 ASN A O 1
ATOM 1128 N N . LEU A 1 149 ? 1.789 8.399 -3.980 1.00 86.88 149 LEU A N 1
ATOM 1129 C CA . LEU A 1 149 ? 2.646 7.464 -4.697 1.00 86.88 149 LEU A CA 1
ATOM 1130 C C . LEU A 1 149 ? 2.364 7.549 -6.208 1.00 86.88 149 LEU A C 1
ATOM 1132 O O . LEU A 1 149 ? 1.214 7.666 -6.643 1.00 86.88 149 LEU A O 1
ATOM 1136 N N . ASN A 1 150 ? 3.427 7.492 -7.017 1.00 77.62 150 ASN A N 1
ATOM 1137 C CA . ASN A 1 150 ? 3.398 7.734 -8.466 1.00 77.62 150 ASN A CA 1
ATOM 1138 C C . ASN A 1 150 ? 2.735 6.603 -9.283 1.00 77.62 150 ASN A C 1
ATOM 1140 O O . ASN A 1 150 ? 3.292 6.184 -10.296 1.00 77.62 150 ASN A O 1
ATOM 1144 N N . GLY A 1 151 ? 1.581 6.096 -8.843 1.00 88.12 151 GLY A N 1
ATOM 1145 C CA . GLY A 1 151 ? 0.768 5.111 -9.552 1.00 88.12 151 GLY A CA 1
ATOM 1146 C C . GLY A 1 151 ? 1.605 3.984 -10.152 1.00 88.12 151 GLY A C 1
ATOM 1147 O O . GLY A 1 151 ? 2.295 3.259 -9.434 1.00 88.12 151 GLY A O 1
ATOM 1148 N N . LEU A 1 152 ? 1.566 3.866 -11.479 1.00 90.75 152 LEU A N 1
ATOM 1149 C CA . LEU A 1 152 ? 2.208 2.776 -12.207 1.00 90.75 152 LEU A CA 1
ATOM 1150 C C . LEU A 1 152 ? 3.745 2.823 -12.210 1.00 90.75 152 LEU A C 1
ATOM 115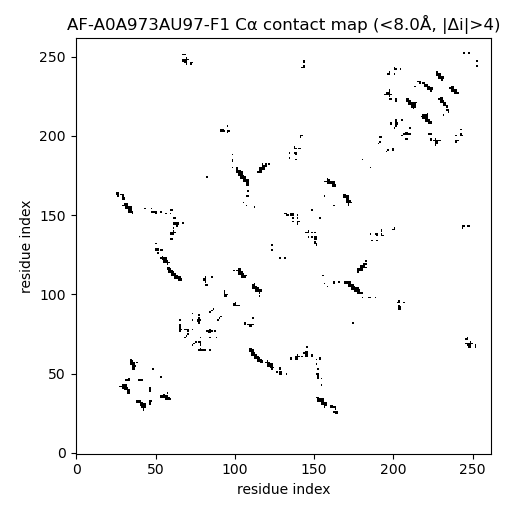2 O O . LEU A 1 152 ? 4.395 1.786 -12.305 1.00 90.75 152 LEU A O 1
ATOM 1156 N N . ILE A 1 153 ? 4.342 4.009 -12.088 1.00 91.00 153 ILE A N 1
ATOM 1157 C CA . ILE A 1 153 ? 5.801 4.211 -12.166 1.00 91.00 153 ILE A CA 1
ATOM 1158 C C . ILE A 1 153 ? 6.465 4.210 -10.783 1.00 91.00 153 ILE A C 1
ATOM 1160 O O . ILE A 1 153 ? 7.544 4.778 -10.587 1.00 91.00 153 ILE A O 1
ATOM 1164 N N . ALA A 1 154 ? 5.810 3.599 -9.795 1.00 89.38 154 ALA A N 1
ATOM 1165 C CA . ALA A 1 154 ? 6.356 3.453 -8.460 1.00 89.38 154 ALA A CA 1
ATOM 1166 C C . ALA A 1 154 ? 7.697 2.698 -8.493 1.00 89.38 154 ALA A C 1
ATOM 1168 O O . ALA A 1 154 ? 7.841 1.638 -9.106 1.00 89.38 154 ALA A O 1
ATOM 1169 N N . LEU A 1 155 ? 8.687 3.257 -7.798 1.00 94.56 155 LEU A N 1
ATOM 1170 C CA . LEU A 1 155 ? 10.008 2.662 -7.638 1.00 94.56 155 LEU A CA 1
ATOM 1171 C C . LEU A 1 155 ? 10.187 2.195 -6.203 1.00 94.56 155 LEU A C 1
ATOM 1173 O O . LEU A 1 155 ? 9.873 2.915 -5.255 1.00 94.56 155 LEU A O 1
ATOM 1177 N N . THR A 1 156 ? 10.793 1.029 -6.042 1.00 96.06 156 THR A N 1
ATOM 1178 C CA . THR A 1 156 ? 11.158 0.502 -4.728 1.00 96.06 156 THR A CA 1
ATOM 1179 C C . THR A 1 156 ? 12.672 0.532 -4.542 1.00 96.06 156 THR A C 1
ATOM 1181 O O . THR A 1 156 ? 13.415 0.861 -5.465 1.00 96.06 156 THR A O 1
ATOM 1184 N N . ARG A 1 157 ? 13.158 0.226 -3.339 1.00 95.88 157 ARG A N 1
ATOM 1185 C CA . ARG A 1 157 ? 14.575 -0.112 -3.138 1.00 95.88 157 ARG A CA 1
ATOM 1186 C C . ARG A 1 157 ? 14.722 -1.635 -3.117 1.00 95.88 157 ARG A C 1
ATOM 1188 O O . ARG A 1 157 ? 13.848 -2.296 -2.539 1.00 95.88 157 ARG A O 1
ATOM 1195 N N . PRO A 1 158 ? 15.765 -2.211 -3.736 1.00 96.88 158 PRO A N 1
ATOM 1196 C CA . PRO A 1 158 ? 16.013 -3.643 -3.629 1.00 96.88 158 PRO A CA 1
ATOM 1197 C C . PRO A 1 158 ? 16.421 -4.015 -2.195 1.00 96.88 158 PRO A C 1
ATOM 1199 O O . PRO A 1 158 ? 16.971 -3.196 -1.462 1.00 96.88 158 PRO A O 1
ATOM 1202 N N . VAL A 1 159 ? 16.122 -5.249 -1.782 1.00 97.69 159 VAL A N 1
ATOM 1203 C CA . VAL A 1 159 ? 16.561 -5.782 -0.480 1.00 97.69 159 VAL A CA 1
ATOM 1204 C C . VAL A 1 159 ? 18.092 -5.765 -0.418 1.00 97.69 159 VAL A C 1
ATOM 1206 O O . VAL A 1 159 ? 18.743 -6.125 -1.398 1.00 97.69 159 VAL A O 1
ATOM 1209 N N . GLY A 1 160 ? 18.650 -5.331 0.713 1.00 97.06 160 GLY A N 1
ATOM 1210 C CA . GLY A 1 160 ? 20.089 -5.145 0.924 1.00 97.06 160 GLY A CA 1
ATOM 1211 C C . GLY A 1 160 ? 20.638 -3.789 0.461 1.00 97.06 160 GLY A C 1
ATOM 1212 O O . GLY A 1 160 ? 21.768 -3.445 0.795 1.00 97.06 160 GLY A O 1
ATOM 1213 N N . ALA A 1 161 ? 19.864 -2.980 -0.275 1.00 96.19 161 ALA A N 1
ATOM 1214 C CA . ALA A 1 161 ? 20.295 -1.623 -0.613 1.00 96.19 161 ALA A CA 1
ATOM 1215 C C . ALA A 1 161 ? 20.224 -0.685 0.597 1.00 96.19 161 ALA A C 1
ATOM 1217 O O . ALA A 1 161 ? 19.380 -0.836 1.483 1.00 96.19 161 ALA A O 1
ATOM 1218 N N . MET A 1 162 ? 21.070 0.346 0.595 1.00 94.94 162 MET A N 1
ATOM 1219 C CA . MET A 1 162 ? 21.094 1.369 1.639 1.00 94.94 162 MET A CA 1
ATOM 1220 C C . MET A 1 162 ? 20.191 2.546 1.272 1.00 94.94 162 MET A C 1
ATOM 1222 O O . MET A 1 162 ? 20.332 3.169 0.223 1.00 94.94 162 MET A O 1
ATOM 1226 N N . ASN A 1 163 ? 19.276 2.900 2.168 1.00 94.38 163 ASN A N 1
ATOM 1227 C CA . ASN A 1 163 ? 18.501 4.126 2.093 1.00 94.38 163 ASN A CA 1
ATOM 1228 C C . ASN A 1 163 ? 19.317 5.292 2.668 1.00 94.38 163 ASN A C 1
ATOM 1230 O O . ASN A 1 163 ? 19.367 5.487 3.886 1.00 94.38 163 ASN A O 1
ATOM 1234 N N . THR A 1 164 ? 19.915 6.090 1.783 1.00 93.19 164 THR A N 1
ATOM 1235 C CA . THR A 1 164 ? 20.778 7.228 2.143 1.00 93.19 164 THR A CA 1
ATOM 1236 C C . THR A 1 164 ? 20.005 8.511 2.472 1.00 93.19 164 THR A C 1
ATOM 1238 O O . THR A 1 164 ? 20.613 9.539 2.764 1.00 93.19 164 THR A O 1
ATOM 1241 N N . LYS A 1 165 ? 18.660 8.472 2.477 1.00 89.81 165 LYS A N 1
ATOM 1242 C CA . LYS A 1 165 ? 17.835 9.575 3.010 1.00 89.81 165 LYS A CA 1
ATOM 1243 C C . LYS A 1 165 ? 17.979 9.728 4.530 1.00 89.81 165 LYS A C 1
ATOM 1245 O O . LYS A 1 165 ? 17.631 10.777 5.065 1.00 89.81 165 LYS A O 1
ATOM 1250 N N . TYR A 1 166 ? 18.441 8.682 5.214 1.00 90.38 166 TYR A N 1
ATOM 1251 C CA . TYR A 1 166 ? 18.647 8.657 6.659 1.00 90.38 166 TYR A CA 1
ATOM 1252 C C . TYR A 1 166 ? 20.130 8.755 7.008 1.00 90.38 166 TYR A C 1
ATOM 1254 O O . TYR A 1 166 ? 20.992 8.382 6.214 1.00 90.38 166 TYR A O 1
ATOM 1262 N N . ASP A 1 167 ? 20.399 9.251 8.212 1.00 91.44 167 ASP A N 1
ATOM 1263 C CA . ASP A 1 167 ? 21.738 9.392 8.773 1.00 91.44 167 ASP A CA 1
ATOM 1264 C C . ASP A 1 167 ? 21.749 8.791 10.197 1.00 91.44 167 ASP A C 1
ATOM 1266 O O . ASP A 1 167 ? 21.087 9.346 11.082 1.00 91.44 167 ASP A O 1
ATOM 1270 N N . PRO A 1 168 ? 22.392 7.625 10.418 1.00 93.12 168 PRO A N 1
ATOM 1271 C CA . PRO A 1 168 ? 23.110 6.828 9.418 1.00 93.12 168 PRO A CA 1
ATOM 1272 C C . PRO A 1 168 ? 22.167 6.198 8.364 1.00 93.12 168 PRO A C 1
ATOM 1274 O O . PRO A 1 168 ? 20.971 6.020 8.639 1.00 93.12 168 PRO A O 1
ATOM 1277 N N . PRO A 1 169 ? 22.681 5.833 7.169 1.00 94.56 169 PRO A N 1
ATOM 1278 C CA . PRO A 1 169 ? 21.909 5.117 6.157 1.00 94.56 169 PRO A CA 1
ATOM 1279 C C . PRO A 1 169 ? 21.307 3.824 6.709 1.00 94.56 169 PRO A C 1
ATOM 1281 O O . PRO A 1 169 ? 21.930 3.129 7.511 1.00 94.56 169 PRO A O 1
ATOM 1284 N N . ARG A 1 170 ? 20.098 3.485 6.261 1.00 95.56 170 ARG A N 1
ATOM 1285 C CA . ARG A 1 170 ? 19.358 2.307 6.744 1.00 95.56 170 ARG A CA 1
ATOM 1286 C C . ARG A 1 170 ? 19.272 1.245 5.656 1.00 95.56 170 ARG A C 1
ATOM 1288 O O . ARG A 1 170 ? 18.858 1.561 4.545 1.00 95.56 170 ARG A O 1
ATOM 1295 N N . GLU A 1 171 ? 19.649 0.012 5.966 1.00 96.81 171 GLU A N 1
ATOM 1296 C CA . GLU A 1 171 ? 19.532 -1.114 5.035 1.00 96.81 171 GLU A CA 1
ATOM 1297 C C . GLU A 1 171 ? 18.062 -1.494 4.813 1.00 96.81 171 GLU A C 1
ATOM 1299 O O . GLU A 1 171 ? 17.259 -1.502 5.748 1.00 96.81 171 GLU A O 1
ATOM 1304 N N . VAL A 1 172 ? 17.707 -1.818 3.571 1.00 98.12 172 VAL A N 1
ATOM 1305 C CA . VAL A 1 172 ? 16.383 -2.326 3.208 1.00 98.12 172 VAL A CA 1
ATOM 1306 C C . VAL A 1 172 ? 16.301 -3.808 3.558 1.00 98.12 172 VAL A C 1
ATOM 1308 O O . VAL A 1 172 ? 17.015 -4.627 2.978 1.00 98.12 172 VAL A O 1
ATOM 1311 N N . ARG A 1 173 ? 15.396 -4.172 4.467 1.00 98.50 173 ARG A N 1
ATOM 1312 C CA . ARG A 1 173 ? 15.252 -5.542 4.979 1.00 98.50 173 ARG A CA 1
ATOM 1313 C C . ARG A 1 173 ? 13.980 -6.193 4.448 1.00 98.50 173 ARG A C 1
ATOM 1315 O O . ARG A 1 173 ? 12.936 -5.552 4.354 1.00 98.50 173 ARG A O 1
ATOM 1322 N N . LEU A 1 174 ? 14.048 -7.482 4.132 1.00 98.62 174 LEU A N 1
ATOM 1323 C CA . LEU A 1 174 ? 12.864 -8.275 3.806 1.00 98.62 174 LEU A CA 1
ATOM 1324 C C . LEU A 1 174 ? 12.177 -8.718 5.105 1.00 98.62 174 LEU A C 1
ATOM 1326 O O . LEU A 1 174 ? 12.794 -9.400 5.917 1.00 98.62 174 LEU A O 1
ATOM 1330 N N . LEU A 1 175 ? 10.908 -8.350 5.290 1.00 98.56 175 LEU A N 1
ATOM 1331 C CA . LEU A 1 175 ? 10.095 -8.770 6.440 1.00 98.56 175 LEU A CA 1
ATOM 1332 C C . LEU A 1 175 ? 9.201 -9.973 6.118 1.00 98.56 175 LEU A C 1
ATOM 1334 O O . LEU A 1 175 ? 8.930 -10.796 6.991 1.00 98.56 175 LEU A O 1
ATOM 1338 N N . ARG A 1 176 ? 8.723 -10.072 4.872 1.00 98.62 176 ARG A N 1
ATOM 1339 C CA . ARG A 1 176 ? 7.862 -11.164 4.397 1.00 98.62 176 ARG A CA 1
ATOM 1340 C C . ARG A 1 176 ? 8.187 -11.483 2.937 1.00 98.62 176 ARG A C 1
ATOM 1342 O O . ARG A 1 176 ? 8.136 -10.559 2.123 1.00 98.62 176 ARG A O 1
ATOM 1349 N N . PRO A 1 177 ? 8.495 -12.743 2.581 1.00 98.56 177 PRO A N 1
ATOM 1350 C CA . PRO A 1 177 ? 8.561 -13.138 1.178 1.00 98.56 177 PRO A CA 1
ATOM 1351 C C . PRO A 1 177 ? 7.163 -13.062 0.549 1.00 98.56 177 PRO A C 1
ATOM 1353 O O . PRO A 1 177 ? 6.175 -13.393 1.199 1.00 98.56 177 PRO A O 1
ATOM 1356 N N . GLY A 1 178 ? 7.087 -12.612 -0.701 1.00 98.25 178 GLY A N 1
ATOM 1357 C CA . GLY A 1 178 ? 5.833 -12.597 -1.453 1.00 98.25 178 GLY A CA 1
ATOM 1358 C C . GLY A 1 178 ? 5.579 -13.899 -2.204 1.00 98.25 178 GLY A C 1
ATOM 1359 O O . GLY A 1 178 ? 6.481 -14.717 -2.389 1.00 98.25 178 GLY A O 1
ATOM 1360 N N . GLU A 1 179 ? 4.356 -14.036 -2.698 1.00 98.75 179 GLU A N 1
ATOM 1361 C CA . GLU A 1 179 ? 3.934 -15.067 -3.641 1.00 98.75 179 GLU A CA 1
ATOM 1362 C C . GLU A 1 179 ? 3.440 -14.404 -4.937 1.00 98.75 179 GLU A C 1
ATOM 1364 O O . GLU A 1 179 ? 2.961 -13.265 -4.899 1.00 98.75 179 GLU A O 1
ATOM 1369 N N . PRO A 1 180 ? 3.540 -15.080 -6.094 1.00 98.50 180 PRO A N 1
ATOM 1370 C CA . PRO A 1 180 ? 3.005 -14.546 -7.336 1.00 98.50 180 PRO A CA 1
ATOM 1371 C C . PRO A 1 180 ? 1.485 -14.333 -7.283 1.00 98.50 180 PRO A C 1
ATOM 1373 O O . PRO A 1 180 ? 0.732 -15.182 -6.792 1.00 98.50 180 PRO A O 1
ATOM 1376 N N . VAL A 1 181 ? 1.035 -13.209 -7.837 1.00 98.62 181 VAL A N 1
ATOM 1377 C CA . VAL A 1 181 ? -0.375 -12.905 -8.095 1.00 98.62 181 VAL A CA 1
ATOM 1378 C C . VAL A 1 181 ? -0.655 -12.880 -9.587 1.00 98.62 181 VAL A C 1
ATOM 1380 O O . VAL A 1 181 ? 0.170 -12.441 -10.382 1.00 98.62 181 VAL A O 1
ATOM 1383 N N . THR A 1 182 ? -1.851 -13.304 -9.962 1.00 98.69 182 THR A N 1
ATOM 1384 C CA . THR A 1 182 ? -2.315 -13.271 -11.347 1.00 98.69 182 THR A CA 1
ATOM 1385 C C . THR A 1 182 ? -2.869 -11.892 -11.712 1.00 98.69 182 THR A C 1
ATOM 1387 O O . THR A 1 182 ? -3.354 -11.135 -10.862 1.00 98.69 182 THR A O 1
ATOM 1390 N N . ARG A 1 183 ? -2.924 -11.582 -13.013 1.00 98.19 183 ARG A N 1
ATOM 1391 C CA . ARG A 1 183 ? -3.648 -10.398 -13.519 1.00 98.19 183 ARG A CA 1
ATOM 1392 C C . ARG A 1 183 ? -5.112 -10.359 -13.056 1.00 98.19 183 ARG A C 1
ATOM 1394 O O . ARG A 1 183 ? -5.630 -9.281 -12.771 1.00 98.19 183 ARG A O 1
ATOM 1401 N N . ALA A 1 184 ? -5.788 -11.507 -13.000 1.00 98.56 184 ALA A N 1
ATOM 1402 C CA . ALA A 1 184 ? -7.193 -11.583 -12.597 1.00 98.56 184 ALA A CA 1
ATOM 1403 C C . ALA A 1 184 ? -7.391 -11.189 -11.125 1.00 98.56 184 ALA A C 1
ATOM 1405 O O . ALA A 1 184 ? -8.322 -10.453 -10.813 1.00 98.56 184 ALA A O 1
ATOM 1406 N N . GLU A 1 185 ? -6.484 -11.614 -10.242 1.00 98.62 185 GLU A N 1
ATOM 1407 C CA . GLU A 1 185 ? -6.493 -11.243 -8.822 1.00 98.62 185 GLU A CA 1
ATOM 1408 C C . GLU A 1 185 ? -6.302 -9.734 -8.616 1.00 98.62 185 GLU A C 1
ATOM 1410 O O . GLU A 1 185 ? -7.019 -9.122 -7.827 1.00 98.62 185 GLU A O 1
ATOM 1415 N N . ILE A 1 186 ? -5.389 -9.113 -9.370 1.00 98.25 186 ILE A N 1
ATOM 1416 C CA . ILE A 1 186 ? -5.175 -7.656 -9.360 1.00 98.25 186 ILE A CA 1
ATOM 1417 C C . ILE A 1 186 ? -6.442 -6.900 -9.775 1.00 98.25 186 ILE A C 1
ATOM 1419 O O . ILE A 1 186 ? -6.847 -5.944 -9.108 1.00 98.25 186 ILE A O 1
ATOM 1423 N N . LEU A 1 187 ? -7.076 -7.323 -10.871 1.00 98.06 187 LEU A N 1
ATOM 1424 C CA . LEU A 1 187 ? -8.302 -6.693 -11.360 1.00 98.06 187 LEU A CA 1
ATOM 1425 C C . LEU A 1 187 ? -9.464 -6.881 -10.380 1.00 98.06 187 LEU A C 1
ATOM 1427 O O . LEU A 1 187 ? -10.230 -5.942 -10.169 1.00 98.06 187 LEU A O 1
ATOM 1431 N N . ASP A 1 188 ? -9.580 -8.051 -9.750 1.00 98.25 188 ASP A N 1
ATOM 1432 C CA . ASP A 1 188 ? -10.604 -8.291 -8.736 1.00 98.25 188 ASP A CA 1
ATOM 1433 C C . ASP A 1 188 ? -10.394 -7.420 -7.492 1.00 98.25 188 ASP A C 1
ATOM 1435 O O . ASP A 1 188 ? -11.338 -6.774 -7.042 1.00 98.25 188 ASP A O 1
ATOM 1439 N N . LEU A 1 189 ? -9.163 -7.309 -6.983 1.00 97.94 189 LEU A N 1
ATOM 1440 C CA . LEU A 1 189 ? -8.851 -6.420 -5.861 1.00 97.94 189 LEU A CA 1
ATOM 1441 C C . LEU A 1 189 ? -9.173 -4.954 -6.195 1.00 97.94 189 LEU A C 1
ATOM 1443 O O . LEU A 1 189 ? -9.826 -4.267 -5.408 1.00 97.94 189 LEU A O 1
ATOM 1447 N N . SER A 1 190 ? -8.769 -4.484 -7.380 1.00 97.31 190 SER A N 1
ATOM 1448 C CA . SER A 1 190 ? -9.092 -3.135 -7.859 1.00 97.31 190 SER A CA 1
ATOM 1449 C C . SER A 1 190 ? -10.606 -2.917 -7.938 1.00 97.31 190 SER A C 1
ATOM 1451 O O . SER A 1 190 ? -11.118 -1.910 -7.450 1.00 97.31 190 SER A O 1
ATOM 1453 N N . ARG A 1 191 ? -11.349 -3.902 -8.454 1.00 97.38 191 ARG A N 1
ATOM 1454 C CA . ARG A 1 191 ? -12.813 -3.886 -8.489 1.00 97.38 191 ARG A CA 1
ATOM 1455 C C . ARG A 1 191 ? -13.429 -3.892 -7.093 1.00 97.38 191 ARG A C 1
ATOM 1457 O O . ARG A 1 191 ? -14.433 -3.225 -6.899 1.00 97.38 191 ARG A O 1
ATOM 1464 N N . GLN A 1 192 ? -12.859 -4.582 -6.107 1.00 97.06 192 GLN A N 1
ATOM 1465 C CA . GLN A 1 192 ? -13.359 -4.548 -4.728 1.00 97.06 192 GLN A CA 1
ATOM 1466 C C . GLN A 1 192 ? -13.209 -3.155 -4.093 1.00 97.06 192 GLN A C 1
ATOM 1468 O O . GLN A 1 192 ? -14.156 -2.674 -3.465 1.00 97.06 192 GLN A O 1
ATOM 1473 N N . VAL A 1 193 ? -12.068 -2.480 -4.295 1.00 95.44 193 VAL A N 1
ATOM 1474 C CA . VAL A 1 193 ? -11.882 -1.059 -3.917 1.00 95.44 193 VAL A CA 1
ATOM 1475 C C . VAL A 1 193 ? -12.904 -0.188 -4.657 1.00 95.44 193 VAL A C 1
ATOM 1477 O O . VAL A 1 193 ? -13.580 0.642 -4.051 1.00 95.44 193 VAL A O 1
ATOM 1480 N N . ALA A 1 194 ? -13.034 -0.464 -5.955 1.00 95.56 194 ALA A N 1
ATOM 1481 C CA . ALA A 1 194 ? -14.063 -0.047 -6.890 1.00 95.56 194 ALA A CA 1
ATOM 1482 C C . ALA A 1 194 ? -15.465 -0.018 -6.282 1.00 95.56 194 ALA A C 1
ATOM 1484 O O . ALA A 1 194 ? -16.018 1.033 -6.020 1.00 95.56 194 ALA A O 1
ATOM 1485 N N . GLU A 1 195 ? -16.043 -1.194 -6.081 1.00 96.81 195 GLU A N 1
ATOM 1486 C CA . GLU A 1 195 ? -17.472 -1.477 -5.953 1.00 96.81 195 GLU A CA 1
ATOM 1487 C C . GLU A 1 195 ? -17.913 -1.738 -4.510 1.00 96.81 195 GLU A C 1
ATOM 1489 O O . GLU A 1 195 ? -19.112 -1.724 -4.228 1.00 96.81 195 GLU A O 1
ATOM 1494 N N . GLN A 1 196 ? -16.983 -1.979 -3.578 1.00 97.31 196 GLN A N 1
ATOM 1495 C CA . GLN A 1 196 ? -17.305 -2.338 -2.191 1.00 97.31 196 GLN A CA 1
ATOM 1496 C C . GLN A 1 196 ? -16.290 -1.807 -1.148 1.00 97.31 196 GLN A C 1
ATOM 1498 O O . GLN A 1 196 ? -15.928 -2.546 -0.227 1.00 97.31 196 GLN A O 1
ATOM 1503 N N . PRO A 1 197 ? -15.862 -0.530 -1.198 1.00 97.31 197 PRO A N 1
ATOM 1504 C CA . PRO A 1 197 ? -14.784 -0.004 -0.358 1.00 97.31 197 PRO A CA 1
ATOM 1505 C C . PRO A 1 197 ? -15.110 -0.074 1.133 1.00 97.31 197 PRO A C 1
ATOM 1507 O O . PRO A 1 197 ? -14.249 -0.438 1.930 1.00 97.31 197 PRO A O 1
ATOM 1510 N N . ALA A 1 198 ? -16.361 0.191 1.535 1.00 98.12 198 ALA A N 1
ATOM 1511 C CA . ALA A 1 198 ? -16.760 0.061 2.937 1.00 98.12 198 ALA A CA 1
ATOM 1512 C C . ALA A 1 198 ? -16.568 -1.368 3.459 1.00 98.12 198 ALA A C 1
ATOM 1514 O O . ALA A 1 198 ? -16.070 -1.558 4.567 1.00 98.12 198 ALA A O 1
ATOM 1515 N N . ARG A 1 199 ? -16.943 -2.376 2.661 1.00 98.38 199 ARG A N 1
ATOM 1516 C CA . ARG A 1 199 ? -16.801 -3.788 3.033 1.00 98.38 199 ARG A CA 1
ATOM 1517 C C . ARG A 1 199 ? -15.336 -4.208 3.031 1.00 98.38 199 ARG A C 1
ATOM 1519 O O . ARG A 1 199 ? -14.905 -4.843 3.990 1.00 98.38 199 ARG A O 1
ATOM 1526 N N . LEU A 1 200 ? -14.581 -3.814 2.004 1.00 98.31 200 LEU A N 1
ATOM 1527 C CA . LEU A 1 200 ? -13.150 -4.084 1.906 1.00 98.31 200 LEU A CA 1
ATOM 1528 C C . LEU A 1 200 ? -12.405 -3.519 3.120 1.00 98.31 200 LEU A C 1
ATOM 1530 O O . LEU A 1 200 ? -11.776 -4.275 3.850 1.00 98.31 200 LEU A O 1
ATOM 1534 N N . TRP A 1 201 ? -12.525 -2.223 3.407 1.00 98.31 201 TRP A N 1
ATOM 1535 C CA . TRP A 1 201 ? -11.793 -1.600 4.513 1.00 98.31 201 TRP A CA 1
ATOM 1536 C C . TRP A 1 201 ? -12.261 -2.058 5.893 1.00 98.31 201 TRP A C 1
ATOM 1538 O O . TRP A 1 201 ? -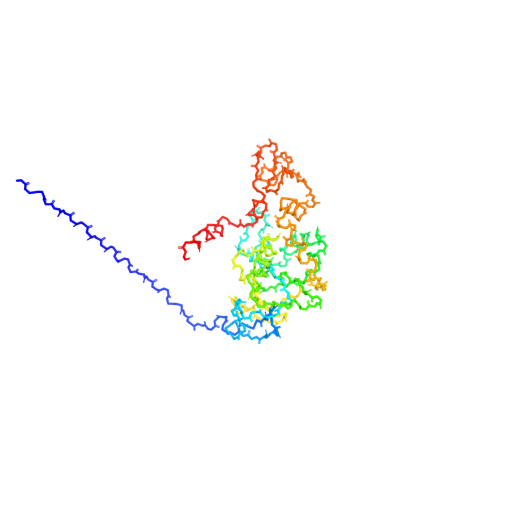11.433 -2.221 6.789 1.00 98.31 201 TRP A O 1
ATOM 1548 N N . MET A 1 202 ? -13.557 -2.334 6.080 1.00 98.38 202 MET A N 1
ATOM 1549 C CA . MET A 1 202 ? -14.024 -2.953 7.324 1.00 98.38 202 MET A CA 1
ATOM 1550 C C . MET A 1 202 ? -13.378 -4.331 7.529 1.00 98.38 202 MET A C 1
ATOM 1552 O O . MET A 1 202 ? -12.844 -4.602 8.610 1.00 98.38 202 MET A O 1
ATOM 1556 N N . ARG A 1 203 ? -13.340 -5.163 6.476 1.00 98.44 203 ARG A N 1
ATOM 1557 C CA . ARG A 1 203 ? -12.681 -6.472 6.508 1.00 98.44 203 ARG A CA 1
ATOM 1558 C C . ARG A 1 203 ? -11.196 -6.326 6.807 1.00 98.44 203 ARG A C 1
ATOM 1560 O O . ARG A 1 203 ? -10.726 -6.950 7.749 1.00 98.44 203 ARG A O 1
ATOM 1567 N N . LEU A 1 204 ? -10.477 -5.487 6.064 1.00 98.19 204 LEU A N 1
ATOM 1568 C CA . LEU A 1 204 ? -9.030 -5.314 6.208 1.00 98.19 204 LEU A CA 1
ATOM 1569 C C . LEU A 1 204 ? -8.645 -4.806 7.598 1.00 98.19 204 LEU A C 1
ATOM 1571 O O . LEU A 1 204 ? -7.775 -5.390 8.241 1.00 98.19 204 LEU A O 1
ATOM 1575 N N . PHE A 1 205 ? -9.302 -3.766 8.111 1.00 97.94 205 PHE A N 1
ATOM 1576 C CA . PHE A 1 205 ? -8.858 -3.109 9.344 1.00 97.94 205 PHE A CA 1
ATOM 1577 C C . PHE A 1 205 ? -9.452 -3.722 10.612 1.00 97.94 205 PHE A C 1
ATOM 1579 O O . PHE A 1 205 ? -8.775 -3.757 11.641 1.00 97.94 205 PHE A O 1
ATOM 1586 N N . PHE A 1 206 ? -10.654 -4.298 10.538 1.00 97.44 206 PHE A N 1
ATOM 1587 C CA . PHE A 1 206 ? -11.373 -4.811 11.711 1.00 97.44 206 PHE A CA 1
ATOM 1588 C C . PHE A 1 206 ? -11.708 -6.306 11.642 1.00 97.44 206 PHE A C 1
ATOM 1590 O O . PHE A 1 206 ? -12.204 -6.856 12.618 1.00 97.44 206 PHE A O 1
ATOM 1597 N N . GLY A 1 207 ? -11.394 -6.991 10.538 1.00 97.62 207 GLY A N 1
ATOM 1598 C CA . GLY A 1 207 ? -11.572 -8.441 10.404 1.00 97.62 207 GLY A CA 1
ATOM 1599 C C . GLY A 1 207 ? -13.002 -8.890 10.092 1.00 97.62 207 GLY A C 1
ATOM 1600 O O . GLY A 1 207 ? -13.293 -10.077 10.192 1.00 97.62 207 GLY A O 1
ATOM 1601 N N . GLY A 1 208 ? -13.903 -7.978 9.715 1.00 97.44 208 GLY A N 1
ATOM 1602 C CA . GLY A 1 208 ? -15.294 -8.307 9.396 1.00 97.44 208 GLY A CA 1
ATOM 1603 C C . GLY A 1 208 ? -16.086 -7.099 8.901 1.00 97.44 208 GLY A C 1
ATOM 1604 O O . GLY A 1 208 ? -15.512 -6.090 8.522 1.00 97.44 208 GLY A O 1
ATOM 1605 N N . GLU A 1 209 ? -17.417 -7.175 8.916 1.00 97.94 209 GLU A N 1
ATOM 1606 C CA . GLU A 1 209 ? -18.301 -6.073 8.475 1.00 97.94 209 GLU A CA 1
ATOM 1607 C C . GLU A 1 209 ? -18.802 -5.190 9.623 1.00 97.94 209 GLU A C 1
ATOM 1609 O O . GLU A 1 209 ? -19.579 -4.254 9.413 1.00 97.94 209 GLU A O 1
ATOM 1614 N N . ARG A 1 210 ? -18.352 -5.484 10.846 1.00 97.81 210 ARG A N 1
ATOM 1615 C CA . ARG A 1 210 ? -18.673 -4.753 12.067 1.00 97.81 210 ARG A CA 1
ATOM 1616 C C . ARG A 1 210 ? -17.444 -4.676 12.971 1.00 97.81 210 ARG A C 1
ATOM 1618 O O . ARG A 1 210 ? -16.682 -5.632 13.052 1.00 97.81 210 ARG A O 1
ATOM 1625 N N . ALA A 1 211 ? -17.285 -3.546 13.650 1.00 97.50 211 ALA A N 1
ATOM 1626 C CA . ALA A 1 211 ? -16.280 -3.304 14.674 1.00 97.50 211 ALA A CA 1
ATOM 1627 C C . ALA A 1 211 ? -16.971 -2.863 15.969 1.00 97.50 211 ALA A C 1
ATOM 1629 O O . ALA A 1 211 ? -17.879 -2.025 15.934 1.00 97.50 211 ALA A O 1
ATOM 1630 N N . GLU A 1 212 ? -16.544 -3.422 17.097 1.00 96.88 212 GLU A N 1
ATOM 1631 C CA . GLU A 1 212 ? -17.067 -3.098 18.421 1.00 96.88 212 GLU A CA 1
ATOM 1632 C C . GLU A 1 212 ? -15.914 -3.061 19.442 1.00 96.88 212 GLU A C 1
ATOM 1634 O O . GLU A 1 212 ? -15.173 -4.042 19.536 1.00 96.88 212 GLU A O 1
ATOM 1639 N N . PRO A 1 213 ? -15.724 -1.947 20.176 1.00 96.88 213 PRO A N 1
ATOM 1640 C CA . PRO A 1 213 ? -16.482 -0.691 20.089 1.00 96.88 213 PRO A CA 1
ATOM 1641 C C . PRO A 1 213 ? -16.228 0.076 18.774 1.00 96.88 213 PRO A C 1
ATOM 1643 O O . PRO A 1 213 ? -15.291 -0.225 18.033 1.00 96.88 213 PRO A O 1
ATOM 1646 N N . CYS A 1 214 ? -17.051 1.088 18.465 1.00 97.50 214 CYS A N 1
ATOM 1647 C CA . CYS A 1 214 ? -16.838 1.935 17.284 1.00 97.50 214 CYS A CA 1
ATOM 1648 C C . CYS A 1 214 ? -15.448 2.593 17.342 1.00 97.50 214 CYS A C 1
ATOM 1650 O O . CYS A 1 214 ? -15.167 3.328 18.294 1.00 97.50 214 CYS A O 1
ATOM 1652 N N . PRO A 1 215 ? -14.608 2.434 16.301 1.00 96.19 215 PRO A N 1
ATOM 1653 C CA . PRO A 1 215 ? -13.230 2.926 16.292 1.00 96.19 215 PRO A CA 1
ATOM 1654 C C . PRO A 1 215 ? -13.104 4.458 16.266 1.00 96.19 215 PRO A C 1
ATOM 1656 O O . PRO A 1 215 ? -11.986 4.966 16.342 1.00 96.19 215 PRO A O 1
ATOM 1659 N N . PHE A 1 216 ? -14.221 5.187 16.137 1.00 95.75 216 PHE A N 1
ATOM 1660 C CA . PHE A 1 216 ? -14.261 6.652 16.132 1.00 95.75 216 PHE A CA 1
ATOM 1661 C C . PHE A 1 216 ? -14.709 7.260 17.466 1.00 95.75 216 PHE A C 1
ATOM 1663 O O . PHE A 1 216 ? -14.191 8.299 17.852 1.00 95.75 216 PHE A O 1
ATOM 1670 N N . CYS A 1 217 ? -15.667 6.651 18.177 1.00 96.12 217 CYS A N 1
ATOM 1671 C CA . CYS A 1 217 ? -16.182 7.209 19.438 1.00 96.12 217 CYS A CA 1
ATOM 1672 C C . CYS A 1 217 ? -16.003 6.317 20.665 1.00 96.12 217 CYS A C 1
ATOM 1674 O O . CYS A 1 217 ? -16.458 6.705 21.741 1.00 96.12 217 CYS A O 1
ATOM 1676 N N . GLY A 1 218 ? -15.463 5.104 20.504 1.00 96.00 218 GLY A N 1
ATOM 1677 C CA . GLY A 1 218 ? -15.310 4.122 21.582 1.00 96.00 218 GLY A CA 1
ATOM 1678 C C . GLY A 1 218 ? -16.627 3.649 22.211 1.00 96.00 218 GLY A C 1
ATOM 1679 O O . GLY A 1 218 ? -16.613 3.117 23.312 1.00 96.00 218 GLY A O 1
ATOM 1680 N N . GLY A 1 219 ? -17.764 3.895 21.551 1.00 94.62 219 GLY A N 1
ATOM 1681 C CA . GLY A 1 219 ? -19.101 3.551 22.044 1.00 94.62 219 GLY A CA 1
ATOM 1682 C C . GLY A 1 219 ? -19.651 2.297 21.368 1.00 94.62 219 GLY A C 1
ATOM 1683 O O . GLY A 1 219 ? -18.943 1.308 21.223 1.00 94.62 219 GLY A O 1
ATOM 1684 N N . GLU A 1 220 ? -20.898 2.390 20.906 1.00 94.81 220 GLU A N 1
ATOM 1685 C CA . GLU A 1 220 ? -21.634 1.362 20.148 1.00 94.81 220 GLU A CA 1
ATOM 1686 C C . GLU A 1 220 ? -20.863 0.777 18.955 1.00 94.81 220 GLU A C 1
ATOM 1688 O O . GLU A 1 220 ? -19.860 1.330 18.520 1.00 94.81 220 GLU A O 1
ATOM 1693 N N . SER A 1 221 ? -21.380 -0.286 18.338 1.00 96.75 221 SER A N 1
ATOM 1694 C CA . SER A 1 221 ? -20.772 -0.869 17.134 1.00 96.75 221 SER A CA 1
ATOM 1695 C C . SER A 1 221 ? -20.808 0.056 15.900 1.00 96.75 221 SER A C 1
ATOM 1697 O O . SER A 1 221 ? -21.700 0.896 15.730 1.00 96.75 221 SER A O 1
ATOM 1699 N N . LEU A 1 222 ? -19.819 -0.109 15.018 1.00 97.94 222 LEU A N 1
ATOM 1700 C CA . LEU A 1 222 ? -19.739 0.469 13.672 1.00 97.94 222 LEU A CA 1
ATOM 1701 C C . LEU A 1 222 ? -19.879 -0.662 12.649 1.00 97.94 222 LEU A C 1
ATOM 1703 O O . LEU A 1 222 ? -19.167 -1.652 12.766 1.00 97.94 222 LEU A O 1
ATOM 1707 N N . GLY A 1 223 ? -20.731 -0.532 11.631 1.00 97.75 223 GLY A N 1
ATOM 1708 C CA . GLY A 1 223 ? -20.851 -1.550 10.579 1.00 97.75 223 GLY A CA 1
ATOM 1709 C C . GLY A 1 223 ? -21.080 -0.997 9.178 1.00 97.75 223 GLY A C 1
ATOM 1710 O O . GLY A 1 223 ? -21.390 0.185 9.011 1.00 97.75 223 GLY A O 1
ATOM 1711 N N . VAL A 1 224 ? -20.936 -1.859 8.170 1.00 97.94 224 VAL A N 1
ATOM 1712 C CA . VAL A 1 224 ? -21.222 -1.533 6.763 1.00 97.94 224 VAL A CA 1
ATOM 1713 C C . VAL A 1 224 ? -22.693 -1.135 6.606 1.00 97.94 224 VAL A C 1
ATOM 1715 O O . VAL A 1 224 ? -23.592 -1.842 7.054 1.00 97.94 224 VAL A O 1
ATOM 1718 N N . ALA A 1 225 ? -22.940 0.015 5.979 1.00 96.81 225 ALA A N 1
ATOM 1719 C CA . ALA A 1 225 ? -24.279 0.583 5.792 1.00 96.81 225 ALA A CA 1
ATOM 1720 C C . ALA A 1 225 ? -24.604 0.901 4.323 1.00 96.81 225 ALA A C 1
ATOM 1722 O O . ALA A 1 225 ? -25.691 1.389 4.019 1.00 96.81 225 ALA A O 1
ATOM 1723 N N . GLY A 1 226 ? -23.663 0.649 3.418 1.00 94.31 226 GLY A N 1
ATOM 1724 C CA . GLY A 1 226 ? -23.800 0.884 1.993 1.00 94.31 226 GLY A CA 1
ATOM 1725 C C . GLY A 1 226 ? -22.445 0.811 1.303 1.00 94.31 226 GLY A C 1
ATOM 1726 O O . GLY A 1 226 ? -21.464 0.352 1.879 1.00 94.31 226 GLY A O 1
ATOM 1727 N N . TYR A 1 227 ? -22.405 1.302 0.071 1.00 94.88 227 TYR A N 1
ATOM 1728 C CA . TYR A 1 227 ? -21.236 1.246 -0.801 1.00 94.88 227 TYR A CA 1
ATOM 1729 C C . TYR A 1 227 ? -20.016 2.006 -0.230 1.00 94.88 227 TYR A C 1
ATOM 1731 O O . TYR A 1 227 ? -19.015 1.390 0.130 1.00 94.88 227 TYR A O 1
ATOM 1739 N N . TRP A 1 228 ? -20.139 3.324 -0.034 1.00 96.75 228 TRP A N 1
ATOM 1740 C CA . TRP A 1 228 ? -19.129 4.193 0.604 1.00 96.75 228 TRP A CA 1
ATOM 1741 C C . TRP A 1 228 ? -19.496 4.588 2.042 1.00 96.75 228 TRP A C 1
ATOM 1743 O O . TRP A 1 228 ? -19.023 5.598 2.563 1.00 96.75 228 TRP A O 1
ATOM 1753 N N . GLN A 1 229 ? -20.395 3.840 2.684 1.00 97.38 229 GLN A N 1
ATOM 1754 C CA . GLN A 1 229 ? -20.974 4.232 3.967 1.00 97.38 229 GLN A CA 1
ATOM 1755 C C . GLN A 1 229 ? -20.818 3.139 5.014 1.00 97.38 229 GLN A C 1
ATOM 1757 O O . GLN A 1 229 ? -21.205 1.988 4.810 1.00 97.38 229 GLN A O 1
ATOM 1762 N N . VAL A 1 230 ? -20.338 3.550 6.180 1.00 97.88 230 VAL A N 1
ATOM 1763 C CA . VAL A 1 230 ? -20.451 2.801 7.430 1.00 97.88 230 VAL A CA 1
ATOM 1764 C C . VAL A 1 230 ? -21.313 3.596 8.408 1.00 97.88 230 VAL A C 1
ATOM 1766 O O . VAL A 1 230 ? -21.491 4.809 8.265 1.00 97.88 230 VAL A O 1
ATOM 1769 N N . ARG A 1 231 ? -21.914 2.927 9.388 1.00 97.94 231 ARG A N 1
ATOM 1770 C CA . ARG A 1 231 ? -22.798 3.568 10.364 1.00 97.94 231 ARG A CA 1
ATOM 1771 C C . ARG A 1 231 ? -22.520 3.059 11.765 1.00 97.94 231 ARG A C 1
ATOM 1773 O O . ARG A 1 231 ? -22.420 1.856 11.982 1.00 97.94 231 ARG A O 1
ATOM 1780 N N . CYS A 1 232 ? -22.443 3.992 12.704 1.00 97.62 232 CYS A N 1
ATOM 1781 C CA . CYS A 1 232 ? -22.464 3.731 14.136 1.00 97.62 232 CYS A CA 1
ATOM 1782 C C . CYS A 1 232 ? -23.769 4.283 14.720 1.00 97.62 232 CYS A C 1
ATOM 1784 O O . CYS A 1 232 ? -24.256 5.328 14.279 1.00 97.62 232 CYS A O 1
ATOM 1786 N N . TYR A 1 233 ? -24.338 3.614 15.723 1.00 93.94 233 TYR A N 1
ATOM 1787 C CA . TYR A 1 233 ? -25.554 4.090 16.394 1.00 93.94 233 TYR A CA 1
ATOM 1788 C C . TYR A 1 233 ? -25.350 5.407 17.156 1.00 93.94 233 TYR A C 1
ATOM 1790 O O . TYR A 1 233 ? -26.299 6.175 17.287 1.00 93.94 233 TYR A O 1
ATOM 1798 N N . LYS A 1 234 ? -24.115 5.705 17.584 1.00 96.00 234 LYS A N 1
ATOM 1799 C CA . LYS A 1 234 ? -23.758 6.952 18.277 1.00 96.00 234 LYS A CA 1
ATOM 1800 C C . LYS A 1 234 ? -23.275 8.052 17.325 1.00 96.00 234 LYS A C 1
ATOM 1802 O O . LYS A 1 234 ? -23.777 9.166 17.386 1.00 96.00 234 LYS A O 1
ATOM 1807 N N . CYS A 1 235 ? -22.326 7.755 16.430 1.00 94.06 235 CYS A N 1
ATOM 1808 C CA . CYS A 1 235 ? -21.766 8.756 15.501 1.00 94.06 235 CYS A CA 1
ATOM 1809 C C . CYS A 1 235 ? -22.636 9.032 14.268 1.00 94.06 235 CYS A C 1
ATOM 1811 O O . CYS A 1 235 ? -22.369 9.979 13.535 1.00 94.06 235 CYS A O 1
ATOM 1813 N N . GLY A 1 236 ? -23.631 8.189 13.980 1.00 96.12 236 GLY A N 1
ATOM 1814 C CA . GLY A 1 236 ? -24.394 8.267 12.739 1.00 96.12 236 GLY A CA 1
ATOM 1815 C C . GLY A 1 236 ? -23.641 7.680 11.540 1.00 96.12 236 GLY A C 1
ATOM 1816 O O . GLY A 1 236 ? -22.940 6.672 11.661 1.00 96.12 236 GLY A O 1
ATOM 1817 N N . ARG A 1 237 ? -23.861 8.260 10.352 1.00 96.81 237 ARG A N 1
ATOM 1818 C CA . ARG A 1 237 ? -23.242 7.816 9.090 1.00 96.81 237 ARG A CA 1
ATOM 1819 C C . ARG A 1 237 ? -21.840 8.406 8.953 1.00 96.81 237 ARG A C 1
ATOM 1821 O O . ARG A 1 237 ? -21.664 9.604 9.137 1.00 96.81 237 ARG A O 1
ATOM 1828 N N . VAL A 1 238 ? -20.880 7.574 8.568 1.00 95.94 238 VAL A N 1
ATOM 1829 C CA . VAL A 1 238 ? -19.482 7.954 8.350 1.00 95.94 238 VAL A CA 1
ATOM 1830 C C . VAL A 1 238 ? -19.070 7.511 6.944 1.00 95.94 238 VAL A C 1
ATOM 1832 O O . VAL A 1 238 ? -19.463 6.437 6.478 1.00 95.94 238 VAL A O 1
ATOM 1835 N N . ASN A 1 239 ? -18.307 8.355 6.247 1.00 96.44 239 ASN A N 1
ATOM 1836 C CA . ASN A 1 239 ? -17.730 8.006 4.951 1.00 96.44 239 ASN A CA 1
ATOM 1837 C C . ASN A 1 239 ? -16.703 6.879 5.146 1.00 96.44 239 ASN A C 1
ATOM 1839 O O . ASN A 1 239 ? -15.852 6.965 6.028 1.00 96.44 239 ASN A O 1
ATOM 1843 N N . ALA A 1 240 ? -16.766 5.832 4.325 1.00 96.44 240 ALA A N 1
ATOM 1844 C CA . ALA A 1 240 ? -15.845 4.702 4.398 1.00 96.44 240 ALA A CA 1
ATOM 1845 C C . ALA A 1 240 ? -14.367 5.120 4.297 1.00 96.44 240 ALA A C 1
ATOM 1847 O O . ALA A 1 240 ? -13.532 4.511 4.957 1.00 96.44 240 ALA A O 1
ATOM 1848 N N . ALA A 1 241 ? -14.040 6.195 3.569 1.00 95.56 241 ALA A N 1
ATOM 1849 C CA . ALA A 1 241 ? -12.672 6.710 3.473 1.00 95.56 241 ALA A CA 1
ATOM 1850 C C . ALA A 1 241 ? -12.099 7.131 4.837 1.00 95.56 241 ALA A C 1
ATOM 1852 O O . ALA A 1 241 ? -10.898 7.019 5.066 1.00 95.56 241 ALA A O 1
ATOM 1853 N N . SER A 1 242 ? -12.950 7.521 5.795 1.00 96.38 242 SER A N 1
ATOM 1854 C CA . SER A 1 242 ? -12.524 7.812 7.169 1.00 96.38 242 SER A CA 1
ATOM 1855 C C . SER A 1 242 ? -11.944 6.588 7.890 1.00 96.38 242 SER A C 1
ATOM 1857 O O . SER A 1 242 ? -11.207 6.759 8.858 1.00 96.38 242 SER A O 1
ATOM 1859 N N . LEU A 1 243 ? -12.234 5.360 7.433 1.00 96.56 243 LEU A N 1
ATOM 1860 C CA . LEU A 1 243 ? -11.606 4.139 7.953 1.00 96.56 243 LEU A CA 1
ATOM 1861 C C . LEU A 1 243 ? -10.121 4.064 7.600 1.00 96.56 243 LEU A C 1
ATOM 1863 O O . LEU A 1 243 ? -9.358 3.517 8.386 1.00 96.56 243 LEU A O 1
ATOM 1867 N N . VAL A 1 244 ? -9.729 4.618 6.450 1.00 96.25 244 VAL A N 1
ATOM 1868 C CA . VAL A 1 244 ? -8.328 4.746 6.030 1.00 96.25 244 VAL A CA 1
ATOM 1869 C C . VAL A 1 244 ? -7.722 5.993 6.666 1.00 96.25 244 VAL A C 1
ATOM 1871 O O . VAL A 1 244 ? -6.684 5.914 7.314 1.00 96.25 244 VAL A O 1
ATOM 1874 N N . TYR A 1 245 ? -8.401 7.141 6.558 1.00 96.19 245 TYR A N 1
ATOM 1875 C CA . TYR A 1 245 ? -7.839 8.424 6.990 1.00 96.19 245 TYR A CA 1
ATOM 1876 C C . TYR A 1 245 ? -7.535 8.506 8.479 1.00 96.19 245 TYR A C 1
ATOM 1878 O O . TYR A 1 245 ? -6.630 9.236 8.860 1.00 96.19 245 TYR A O 1
ATOM 1886 N N . ARG A 1 246 ? -8.231 7.728 9.316 1.00 96.00 246 ARG A N 1
ATOM 1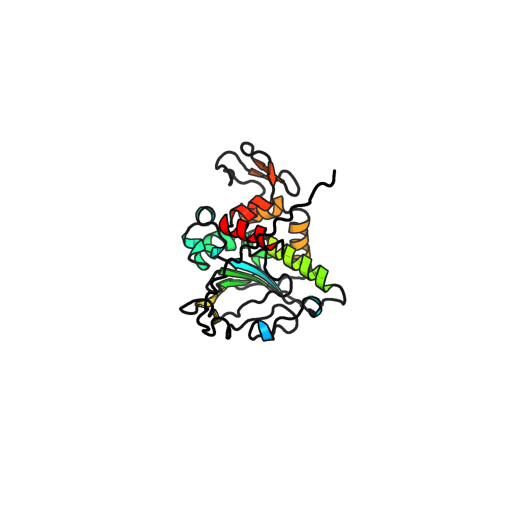887 C CA . ARG A 1 246 ? -7.918 7.651 10.747 1.00 96.00 246 ARG A CA 1
ATOM 1888 C C . ARG A 1 246 ? -6.492 7.183 11.032 1.00 96.00 246 ARG A C 1
ATOM 1890 O O . ARG A 1 246 ? -6.030 7.392 12.139 1.00 96.00 246 ARG A O 1
ATOM 1897 N N . PHE A 1 247 ? -5.826 6.497 10.103 1.00 97.12 247 PHE A N 1
ATOM 1898 C CA . PHE A 1 247 ? -4.451 6.051 10.311 1.00 97.12 247 PHE A CA 1
ATOM 1899 C C . PHE A 1 247 ? -3.427 7.156 10.065 1.00 97.12 247 PHE A C 1
ATOM 1901 O O . PHE A 1 247 ? -2.305 7.009 10.538 1.00 97.12 247 PHE A O 1
ATOM 1908 N N . TYR A 1 248 ? -3.789 8.240 9.371 1.00 97.62 248 TYR A N 1
ATOM 1909 C CA . TYR A 1 248 ? -2.881 9.348 9.090 1.00 97.62 248 TYR A CA 1
ATOM 1910 C C . TYR A 1 248 ? -2.964 10.447 10.143 1.00 97.62 248 TYR A C 1
ATOM 1912 O O . TYR A 1 248 ? -4.034 10.730 10.683 1.00 97.62 248 TYR A O 1
ATOM 1920 N N . SER A 1 249 ? -1.836 11.112 10.381 1.00 97.25 249 SER A N 1
ATOM 1921 C CA . SER A 1 249 ? -1.780 12.284 11.245 1.00 97.25 249 SER A CA 1
ATOM 1922 C C . SER A 1 249 ? -2.568 13.457 10.637 1.00 97.25 249 SER A C 1
ATOM 1924 O O . SER A 1 249 ? -2.629 13.599 9.409 1.00 97.25 249 SER A O 1
ATOM 1926 N N . PRO A 1 250 ? -3.145 14.349 11.466 1.00 96.50 250 PRO A N 1
ATOM 1927 C CA . PRO A 1 250 ? -3.814 15.553 10.973 1.00 96.50 250 PRO A CA 1
ATOM 1928 C C . PRO A 1 250 ? -2.914 16.417 10.082 1.00 96.50 250 PRO A C 1
ATOM 1930 O O . PRO A 1 250 ? -3.361 16.879 9.038 1.00 96.50 250 PRO A O 1
ATOM 1933 N N . GLN A 1 251 ? -1.634 16.557 10.452 1.00 96.00 251 GLN A N 1
ATOM 1934 C CA . GLN A 1 251 ? -0.650 17.313 9.677 1.00 96.00 251 GLN A CA 1
ATOM 1935 C C . GLN A 1 251 ? -0.512 16.763 8.252 1.00 96.00 251 GLN A C 1
ATOM 1937 O O . GLN A 1 251 ? -0.618 17.520 7.292 1.00 96.00 251 GLN A O 1
ATOM 1942 N N . PHE A 1 252 ? -0.339 15.447 8.106 1.00 95.12 252 PHE A N 1
ATOM 1943 C CA . PHE A 1 252 ? -0.213 14.819 6.791 1.00 95.12 252 PHE A CA 1
ATOM 1944 C C . PHE A 1 252 ? -1.466 15.026 5.927 1.00 95.12 252 PHE A C 1
ATOM 1946 O O . PHE A 1 252 ? -1.382 15.300 4.728 1.00 95.12 252 PHE A O 1
ATOM 1953 N N . LEU A 1 253 ? -2.651 14.915 6.537 1.00 94.31 253 LEU A N 1
ATOM 1954 C CA . LEU A 1 253 ? -3.916 15.148 5.841 1.00 94.31 253 LEU A CA 1
ATOM 1955 C C . LEU A 1 253 ? -4.072 16.599 5.380 1.00 94.31 253 LEU A C 1
ATOM 1957 O O . LEU A 1 253 ? -4.680 16.830 4.335 1.00 94.31 253 LEU A O 1
ATOM 1961 N N . ASP A 1 254 ? -3.556 17.561 6.141 1.00 93.69 254 ASP A N 1
ATOM 1962 C CA . ASP A 1 254 ? -3.572 18.973 5.765 1.00 93.69 254 ASP A CA 1
ATOM 1963 C C . ASP A 1 254 ? -2.590 19.255 4.616 1.00 93.69 254 ASP A C 1
ATOM 1965 O O . ASP A 1 254 ? -2.996 19.840 3.611 1.00 93.69 254 ASP A O 1
ATOM 1969 N N . GLU A 1 255 ? -1.373 18.706 4.670 1.00 91.50 255 GLU A N 1
ATOM 1970 C CA . GLU A 1 255 ? -0.390 18.767 3.573 1.00 91.50 255 GLU A CA 1
ATOM 1971 C C . GLU A 1 255 ? -0.958 18.177 2.263 1.00 91.50 255 GLU A C 1
ATOM 1973 O O . GLU A 1 255 ? -0.803 18.745 1.178 1.00 91.50 255 GLU A O 1
ATOM 1978 N N . CYS A 1 256 ? -1.718 17.079 2.353 1.00 88.31 256 CYS A N 1
ATOM 1979 C CA . CYS A 1 256 ? -2.384 16.465 1.200 1.00 88.31 256 CYS A CA 1
ATOM 1980 C C . CYS A 1 256 ? -3.505 17.322 0.581 1.00 88.31 256 CYS A C 1
ATOM 1982 O O . CYS A 1 256 ? -3.880 17.086 -0.573 1.00 88.31 256 CYS A O 1
ATOM 1984 N N . LYS A 1 257 ? -4.093 18.270 1.325 1.00 86.81 257 LYS A N 1
ATOM 1985 C CA . LYS A 1 257 ? -5.112 19.193 0.790 1.00 86.81 257 LYS A CA 1
ATOM 1986 C C . LYS A 1 257 ? -4.460 20.334 0.021 1.00 86.81 257 LYS A C 1
ATOM 1988 O O . LYS A 1 257 ? -4.945 20.691 -1.049 1.00 86.81 257 LYS A O 1
ATOM 1993 N N . GLU A 1 258 ? -3.366 20.877 0.548 1.00 74.38 258 GLU A N 1
ATOM 1994 C CA . GLU A 1 258 ? -2.658 22.018 -0.041 1.00 74.38 258 GLU A CA 1
ATOM 1995 C C . GLU A 1 258 ? -2.024 21.668 -1.397 1.00 74.38 258 GLU A C 1
ATOM 1997 O O . GLU A 1 258 ? -2.067 22.472 -2.328 1.00 74.38 258 GLU A O 1
ATOM 2002 N N . GLY A 1 259 ? -1.538 20.432 -1.561 1.00 60.78 259 GLY A N 1
ATOM 2003 C CA . GLY A 1 259 ? -0.906 19.963 -2.799 1.00 60.78 259 GLY A CA 1
ATOM 2004 C C . GLY A 1 259 ? -1.830 19.778 -4.014 1.00 60.78 259 GLY A C 1
ATOM 2005 O O . GLY A 1 259 ? -1.334 19.530 -5.108 1.00 60.78 259 GLY A O 1
ATOM 2006 N N . ARG A 1 260 ? -3.161 19.895 -3.874 1.00 51.03 260 ARG A N 1
ATOM 2007 C CA . ARG A 1 260 ? -4.122 19.685 -4.986 1.00 51.03 260 ARG A CA 1
ATOM 2008 C C . ARG A 1 260 ? -4.446 20.945 -5.798 1.00 51.03 260 ARG A C 1
ATOM 2010 O O . ARG A 1 260 ? -5.294 20.886 -6.687 1.00 51.03 260 ARG A O 1
ATOM 2017 N N . HIS A 1 261 ? -3.806 22.073 -5.491 1.00 35.38 261 HIS A N 1
ATOM 2018 C CA . HIS A 1 261 ? -4.028 23.360 -6.163 1.00 35.38 261 HIS A CA 1
ATOM 2019 C C . HIS A 1 261 ? -2.827 23.855 -6.992 1.00 35.38 261 HIS A C 1
ATOM 2021 O O . HIS A 1 261 ? -2.827 25.015 -7.405 1.00 35.38 261 HIS A O 1
ATOM 2027 N N . GLY A 1 262 ? -1.829 22.996 -7.228 1.00 34.09 262 GLY A N 1
ATOM 2028 C CA . GLY A 1 262 ? -0.658 23.270 -8.071 1.00 34.09 262 GLY A CA 1
ATOM 2029 C C . GLY A 1 262 ? -0.755 22.664 -9.463 1.00 34.09 262 GLY A C 1
ATOM 2030 O O . GLY A 1 262 ? -1.382 21.589 -9.591 1.00 34.09 262 GLY A O 1
#

Nearest PDB structures (foldseek):
  7qaz-assembly3_C  TM=4.348E-01  e=1.994E-03  Marinitoga sp. 1137

Secondary structure (DSSP, 8-state):
-PPPP--------------------TTTT--EEESBTT--EE-HHHH---GGG--EEEEEEEEEEGGGB-HHHH-HHHHH-HHHHIIIIIHHHHHTSTTGGG-EEEE-SSEEEEEEEEEEEEE--TT-HHHHHHHHHHHHTTTTS-TTS-GGG-EEPPTT-EETTSSS-EE-EEEE----B-HHHHHHHHHHHHH-HHHHHHHHHHSSSEESS-TTTSSS-EEE-SSSEEEETTTEEEETTHHHHTTB-HHHHHHHHHGGG-